Protein AF-A0AAE0BGD0-F1 (afdb_monomer_lite)

Foldseek 3Di:
DDPCVVVLVVVLVVVVVQVVQQADDAAWDAFPQPRDIDRDPVSLVVPQDPDPVSNVVCCVRCVLPDDRGDDDPDVDPPCVVCVLVVLLQCPLVLLQVLLLVLCCQFQVVQCPDPVLLVVVLVVCVVLVHPCNVLSVVVVVVVVVPDDDDHSRGDNVRSVSCLVCVVVRLVRGGDPVCSVLSVQLSVLSNQLVCLLQPDDDFDLVLLQVSLVSQLVSLVSNQVSCCSRPVPDDPSSSSCSNPSSSVCCNVPTRNSNVSHCPVVVVSVVVVVVVVVVVVVVVVVVVVPPDPPPPPPPPPPVPPPPDPDDDDDDDD

pLDDT: mean 72.96, std 18.43, range [31.42, 98.12]

Sequence (313 aa):
MFDAEQDWDALARTFEKLQIWSHTAPLPFYCDVCDIRFTTRQQLDKAAPNSKPAMSTWVRNHYGIEYQHPVVFVPTRILSKQVEDHYVSCCLHWLLRQVDAGFMHTVHAHADTDEKAQALTAQLKAHGTSLSKAIKKWQAYKAAKDRAGSATFIGDHAVVVLAEYDSYLDLHTPMDREDIYEALWLAMVHTYECIHEVMEDTPDNREKKAKAIAEAAQALAWAWEDAAPSSRPPYIHIAMVHIPRAVLKHGTNVDQYSGQGIEHLGKLRQIWQQCAANRKARQMRNKKPEAPRRRNMVTRHKFYFTKTSTTCA

Secondary structure (DSSP, 8-state):
---HHHHHHHHHHHHHHHHHHTTT----EE-TTT--EESSHHHHHHHS-SSHHHHHHHHHHHTT----------S-TTTHHHHHHHTGGGHHHHHHHHHHHHHHHHTGGG--SHHHHHHHHHHHHHTT-TTHHHHHHHHHHHHH-------PPPHHHHHHHHHTHHHHHHHHS-TTSHHHHHHHHHHHHHHHHHHH------HHHHHHHHHHHHHHHHHHHHHHHHH-TT---THHHIIIIIHHHHHHHH-S-GGGGSTHHHHHHHHHHHHHHHHHHHHHHHHHHHS-PPP----------------------

Structure (mmCIF, N/CA/C/O backbone):
data_AF-A0AAE0BGD0-F1
#
_entry.id   AF-A0AAE0BGD0-F1
#
loop_
_atom_site.group_PDB
_atom_site.id
_atom_site.type_symbol
_atom_site.label_atom_id
_atom_site.label_alt_id
_atom_site.label_comp_id
_atom_site.label_asym_id
_atom_site.label_entity_id
_atom_site.label_seq_id
_atom_site.pdbx_PDB_ins_code
_atom_site.Cartn_x
_atom_site.Cartn_y
_atom_site.Cartn_z
_atom_site.occupancy
_atom_site.B_iso_or_equiv
_atom_site.auth_seq_id
_atom_site.auth_comp_id
_atom_site.auth_asym_id
_atom_site.auth_atom_id
_atom_site.pdbx_PDB_model_num
ATOM 1 N N . MET A 1 1 ? 31.389 21.789 -14.238 1.00 41.19 1 MET A N 1
ATOM 2 C CA . MET A 1 1 ? 31.316 21.520 -12.789 1.00 41.19 1 MET A CA 1
ATOM 3 C C . MET A 1 1 ? 29.900 21.893 -12.397 1.00 41.19 1 MET A C 1
ATOM 5 O O . MET A 1 1 ? 29.568 23.060 -12.534 1.00 41.19 1 MET A O 1
ATOM 9 N N . PHE A 1 2 ? 29.041 20.904 -12.138 1.00 33.44 2 PHE A N 1
ATOM 10 C CA . PHE A 1 2 ? 27.632 21.142 -11.803 1.00 33.44 2 PHE A CA 1
ATOM 11 C C . PHE A 1 2 ? 27.572 21.943 -10.500 1.00 33.44 2 PHE A C 1
ATOM 13 O O . PHE A 1 2 ? 28.245 21.571 -9.533 1.00 33.44 2 PHE A O 1
ATOM 20 N N . ASP A 1 3 ? 26.827 23.047 -10.490 1.00 49.56 3 ASP A N 1
ATOM 21 C CA . ASP A 1 3 ? 26.558 23.778 -9.256 1.00 49.56 3 ASP A CA 1
ATOM 22 C C . ASP A 1 3 ? 25.452 23.009 -8.542 1.00 49.56 3 ASP A C 1
ATOM 24 O O . ASP A 1 3 ? 24.259 23.229 -8.765 1.00 49.56 3 ASP A O 1
ATOM 28 N N . ALA A 1 4 ? 25.877 22.010 -7.762 1.00 48.50 4 ALA A N 1
ATOM 29 C CA . ALA A 1 4 ? 24.994 21.014 -7.176 1.00 48.50 4 ALA A CA 1
ATOM 30 C C . ALA A 1 4 ? 23.786 21.678 -6.500 1.00 48.50 4 ALA A C 1
ATOM 32 O O . ALA A 1 4 ? 22.659 21.230 -6.669 1.00 48.50 4 ALA A O 1
ATOM 33 N N . GLU A 1 5 ? 23.992 22.795 -5.806 1.00 46.28 5 GLU A N 1
ATOM 34 C CA . GLU A 1 5 ? 22.944 23.502 -5.073 1.00 46.28 5 GLU A CA 1
ATOM 35 C C . GLU A 1 5 ? 21.849 24.081 -5.992 1.00 46.28 5 GLU A C 1
ATOM 37 O O . GLU A 1 5 ? 20.665 24.007 -5.659 1.00 46.28 5 GLU A O 1
ATOM 42 N N . GLN A 1 6 ? 22.213 24.598 -7.171 1.00 53.06 6 GLN A N 1
ATOM 43 C CA . GLN A 1 6 ? 21.280 25.194 -8.136 1.00 53.06 6 GLN A CA 1
ATOM 44 C C . GLN A 1 6 ? 20.553 24.135 -8.978 1.00 53.06 6 GLN A C 1
ATOM 46 O O . GLN A 1 6 ? 19.344 24.251 -9.216 1.00 53.06 6 GLN A O 1
ATOM 51 N N . ASP A 1 7 ? 21.265 23.074 -9.363 1.00 57.34 7 ASP A N 1
ATOM 52 C CA . ASP A 1 7 ? 20.721 21.969 -10.156 1.00 57.34 7 ASP A CA 1
ATOM 53 C C . ASP A 1 7 ? 19.741 21.106 -9.340 1.00 57.34 7 ASP A C 1
ATOM 55 O O . ASP A 1 7 ? 18.674 20.729 -9.838 1.00 57.34 7 ASP A O 1
ATOM 59 N N . TRP A 1 8 ? 20.023 20.879 -8.050 1.00 48.31 8 TRP A N 1
ATOM 60 C CA . TRP A 1 8 ? 19.117 20.164 -7.138 1.00 48.31 8 TRP A CA 1
ATOM 61 C C . TRP A 1 8 ? 17.776 20.878 -6.960 1.00 48.31 8 TRP A C 1
ATOM 63 O O . TRP A 1 8 ? 16.711 20.257 -6.942 1.00 48.31 8 TRP A O 1
ATOM 73 N N . ASP A 1 9 ? 17.817 22.199 -6.843 1.00 51.31 9 ASP A N 1
ATOM 74 C CA . ASP A 1 9 ? 16.650 23.018 -6.545 1.00 51.31 9 ASP A CA 1
ATOM 75 C C . ASP A 1 9 ? 15.753 23.193 -7.792 1.00 51.31 9 ASP A C 1
ATOM 77 O O . ASP A 1 9 ? 14.533 23.356 -7.683 1.00 51.31 9 ASP A O 1
ATOM 81 N N . ALA A 1 10 ? 16.331 23.108 -8.997 1.00 54.97 10 ALA A N 1
ATOM 82 C CA . ALA A 1 10 ? 15.602 23.020 -10.265 1.00 54.97 10 ALA A CA 1
ATOM 83 C C . ALA A 1 10 ? 14.937 21.644 -10.462 1.00 54.97 10 ALA A C 1
ATOM 85 O O . ALA A 1 10 ? 13.760 21.572 -10.840 1.00 54.97 10 ALA A O 1
ATOM 86 N N . LEU A 1 11 ? 15.648 20.559 -10.140 1.00 47.34 11 LEU A N 1
ATOM 87 C CA . LEU A 1 11 ? 15.125 19.194 -10.218 1.00 47.34 11 LEU A CA 1
ATOM 88 C C . LEU A 1 11 ? 13.942 19.001 -9.252 1.00 47.34 11 LEU A C 1
ATOM 90 O O . LEU A 1 11 ? 12.854 18.603 -9.669 1.00 47.34 11 LEU A O 1
ATOM 94 N N . ALA A 1 12 ? 14.105 19.392 -7.984 1.00 47.88 12 ALA A N 1
ATOM 95 C CA . ALA A 1 12 ? 13.065 19.287 -6.958 1.00 47.8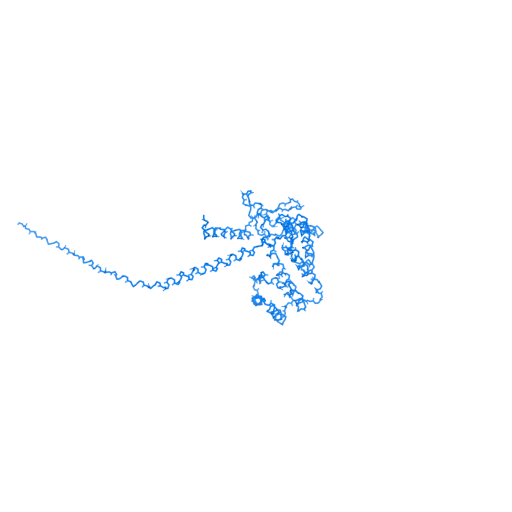8 12 ALA A CA 1
ATOM 96 C C . ALA A 1 12 ? 11.793 20.083 -7.310 1.00 47.88 12 ALA A C 1
ATOM 98 O O . ALA A 1 12 ? 10.685 19.581 -7.134 1.00 47.88 12 ALA A O 1
ATOM 99 N N . ARG A 1 13 ? 11.932 21.296 -7.870 1.00 55.81 13 ARG A N 1
ATOM 100 C CA . ARG A 1 13 ? 10.792 22.110 -8.341 1.00 55.81 13 ARG A CA 1
ATOM 101 C C . ARG A 1 13 ? 10.057 21.484 -9.527 1.00 55.81 13 ARG A C 1
ATOM 103 O O . ARG A 1 13 ? 8.854 21.691 -9.673 1.00 55.81 13 ARG A O 1
ATOM 110 N N . THR A 1 14 ? 10.767 20.753 -10.381 1.00 54.53 14 THR A N 1
ATOM 111 C CA . THR A 1 14 ? 10.167 20.034 -11.513 1.00 54.53 14 THR A CA 1
ATOM 112 C C . THR A 1 14 ? 9.323 18.865 -11.008 1.00 54.53 14 THR A C 1
ATOM 114 O O . THR A 1 14 ? 8.173 18.721 -11.417 1.00 54.53 14 THR A O 1
ATOM 117 N N . PHE A 1 15 ? 9.838 18.103 -10.042 1.00 49.97 15 PHE A N 1
ATOM 118 C CA . PHE A 1 15 ? 9.110 16.997 -9.416 1.00 49.97 15 PHE A CA 1
ATOM 119 C C . PHE A 1 15 ? 7.903 17.452 -8.589 1.00 49.97 15 PHE A C 1
ATOM 121 O O . PHE A 1 15 ? 6.829 16.874 -8.716 1.00 49.97 15 PHE A O 1
ATOM 128 N N . GLU A 1 16 ? 8.034 18.527 -7.811 1.00 47.81 16 GLU A N 1
ATOM 129 C CA . GLU A 1 16 ? 6.932 19.101 -7.025 1.00 47.81 16 GLU A CA 1
ATOM 130 C C . GLU A 1 16 ? 5.773 19.564 -7.925 1.00 47.81 16 GLU A C 1
ATOM 132 O O . GLU A 1 16 ? 4.607 19.313 -7.630 1.00 47.81 16 GLU A O 1
ATOM 137 N N . LYS A 1 17 ? 6.082 20.166 -9.082 1.00 49.25 17 LYS A N 1
ATOM 138 C CA . LYS A 1 17 ? 5.069 20.521 -10.088 1.00 49.25 17 LYS A CA 1
ATOM 139 C C . LYS A 1 17 ? 4.410 19.294 -10.710 1.00 49.25 17 LYS A C 1
ATOM 141 O O . LYS A 1 17 ? 3.195 19.306 -10.876 1.00 49.25 17 LYS A O 1
ATOM 146 N N . LEU A 1 18 ? 5.178 18.249 -11.028 1.00 44.78 18 LEU A N 1
ATOM 147 C CA . LEU A 1 18 ? 4.635 16.995 -11.562 1.00 44.78 18 LEU A CA 1
ATOM 148 C C . LEU A 1 18 ? 3.689 16.320 -10.562 1.00 44.78 18 LEU A C 1
ATOM 150 O O . LEU A 1 18 ? 2.606 15.902 -10.956 1.00 44.78 18 LEU A O 1
ATOM 154 N N . GLN A 1 19 ? 4.051 16.302 -9.277 1.00 46.03 19 GLN A N 1
ATOM 155 C CA . GLN A 1 19 ? 3.223 15.756 -8.203 1.00 46.03 19 GLN A CA 1
ATOM 156 C C . GLN A 1 19 ? 1.958 16.593 -7.952 1.00 46.03 19 GLN A C 1
ATOM 158 O O . GLN A 1 19 ? 0.871 16.050 -7.823 1.00 46.03 19 GLN A O 1
ATOM 163 N N . ILE A 1 20 ? 2.046 17.927 -7.910 1.00 45.59 20 ILE A N 1
ATOM 164 C CA . ILE A 1 20 ? 0.856 18.784 -7.736 1.00 45.59 20 ILE A CA 1
ATOM 165 C C . ILE A 1 20 ? -0.094 18.652 -8.938 1.00 45.59 20 ILE A C 1
ATOM 167 O O . ILE A 1 20 ? -1.317 18.634 -8.772 1.00 45.59 20 ILE A O 1
ATOM 171 N N . TRP A 1 21 ? 0.442 18.554 -10.155 1.00 42.66 21 TRP A N 1
ATOM 172 C CA . TRP A 1 21 ? -0.357 18.459 -11.377 1.00 42.66 21 TRP A CA 1
ATOM 173 C C . TRP A 1 21 ? -0.983 17.091 -11.593 1.00 42.66 21 TRP A C 1
ATOM 175 O O . TRP A 1 21 ? -2.145 17.054 -11.999 1.00 42.66 21 TRP A O 1
ATOM 185 N N . SER A 1 22 ? -0.290 16.006 -11.233 1.00 40.03 22 SER A N 1
ATOM 186 C CA . SER A 1 22 ? -0.864 14.659 -11.204 1.00 40.03 22 SER A CA 1
ATOM 187 C C . SER A 1 22 ? -2.028 14.530 -10.226 1.00 40.03 22 SER A C 1
ATOM 189 O O . SER A 1 22 ? -2.686 13.504 -10.245 1.00 40.03 22 SER A O 1
ATOM 191 N N . HIS A 1 23 ? -2.310 15.560 -9.413 1.00 37.84 23 HIS A N 1
ATOM 192 C CA . HIS A 1 23 ? -3.420 15.633 -8.466 1.00 37.84 23 HIS A CA 1
ATOM 193 C C . HIS A 1 23 ? -4.520 16.683 -8.799 1.00 37.84 23 HIS A C 1
ATOM 195 O O . HIS A 1 23 ? -5.498 16.743 -8.056 1.00 37.84 23 HIS A O 1
ATOM 201 N N . THR A 1 24 ? -4.455 17.530 -9.852 1.00 38.38 24 THR A N 1
ATOM 202 C CA . THR A 1 24 ? -5.326 18.755 -9.878 1.00 38.38 24 THR A CA 1
ATOM 203 C C . THR A 1 24 ? -6.027 19.244 -11.169 1.00 38.38 24 THR A C 1
ATOM 205 O O . THR A 1 24 ? -6.943 20.052 -11.051 1.00 38.38 24 THR A O 1
ATOM 208 N N . ALA A 1 25 ? -5.703 18.813 -12.386 1.00 39.00 25 ALA A N 1
ATOM 209 C CA . ALA A 1 25 ? -6.336 19.292 -13.656 1.00 39.00 25 ALA A CA 1
ATOM 210 C C . ALA A 1 25 ? -7.409 18.332 -14.304 1.00 39.00 25 ALA A C 1
ATOM 212 O O . ALA A 1 25 ? -7.577 17.195 -13.876 1.00 39.00 25 ALA A O 1
ATOM 213 N N . PRO A 1 26 ? -8.169 18.757 -15.336 1.00 38.50 26 PRO A N 1
ATOM 214 C CA . PRO A 1 26 ? -9.133 17.908 -16.070 1.00 38.50 26 PRO A CA 1
ATOM 215 C C . PRO A 1 26 ? -8.732 17.621 -17.541 1.00 38.50 26 PRO A C 1
ATOM 217 O O . PRO A 1 26 ? -8.275 18.528 -18.234 1.00 38.50 26 PRO A O 1
ATOM 220 N N . LEU A 1 27 ? -8.945 16.392 -18.051 1.00 50.84 27 LEU A N 1
ATOM 221 C CA . LEU A 1 27 ? -8.643 15.965 -19.441 1.00 50.84 27 LEU A CA 1
ATOM 222 C C . LEU A 1 27 ? -9.631 14.916 -19.997 1.00 50.84 27 LEU A C 1
ATOM 224 O O . LEU A 1 27 ? -10.357 14.321 -19.206 1.00 50.84 27 LEU A O 1
ATOM 228 N N . PRO A 1 28 ? -9.670 14.667 -21.329 1.00 50.84 28 PRO A N 1
ATOM 229 C CA . PRO A 1 28 ? -10.485 13.607 -21.928 1.00 50.84 28 PRO A CA 1
ATOM 230 C C . PRO A 1 28 ? -9.857 12.209 -21.763 1.00 50.84 28 PRO A C 1
ATOM 232 O O . PRO A 1 28 ? -8.682 12.008 -22.062 1.00 50.84 28 PRO A O 1
ATOM 235 N N . PHE A 1 29 ? -10.663 11.243 -21.327 1.00 56.56 29 PHE A N 1
ATOM 236 C CA . PHE A 1 29 ? -10.295 9.856 -21.028 1.00 56.56 29 PHE A CA 1
ATOM 237 C C . PHE A 1 29 ? -10.669 8.931 -22.188 1.00 56.56 29 PHE A C 1
ATOM 239 O O . PHE A 1 29 ? -11.677 9.150 -22.858 1.00 56.56 29 PHE A O 1
ATOM 246 N N . TYR A 1 30 ? -9.871 7.894 -22.418 1.00 48.88 30 TYR A N 1
ATOM 247 C CA . TYR A 1 30 ? -10.039 6.930 -23.503 1.00 48.88 30 TYR A CA 1
ATOM 248 C C . TYR A 1 30 ? -10.067 5.510 -22.929 1.00 48.88 30 TYR A C 1
ATOM 250 O O . TYR A 1 30 ? -9.240 5.185 -22.081 1.00 48.88 30 TYR A O 1
ATOM 258 N N . CYS A 1 31 ? -11.034 4.692 -23.346 1.00 53.22 31 CYS A N 1
ATOM 259 C CA . CYS A 1 31 ? -11.122 3.293 -22.939 1.00 53.22 31 CYS A CA 1
ATOM 260 C C . CYS A 1 31 ? -10.482 2.386 -23.997 1.00 53.22 31 CYS A C 1
ATOM 262 O O . CYS A 1 31 ? -11.035 2.222 -25.083 1.00 53.22 31 CYS A O 1
ATOM 264 N N . ASP A 1 32 ? -9.375 1.732 -23.643 1.00 45.12 32 ASP A N 1
ATOM 265 C CA . ASP A 1 32 ? -8.650 0.795 -24.519 1.00 45.12 32 ASP A CA 1
ATOM 266 C C . ASP A 1 32 ? -9.480 -0.443 -24.926 1.00 45.12 32 ASP A C 1
ATOM 268 O O . ASP A 1 32 ? -9.115 -1.156 -25.856 1.00 45.12 32 ASP A O 1
ATOM 272 N N . VAL A 1 33 ? -10.584 -0.728 -24.222 1.00 45.97 33 VAL A N 1
ATOM 273 C CA . VAL A 1 33 ? -11.424 -1.919 -24.449 1.00 45.97 33 VAL A CA 1
ATOM 274 C C . VAL A 1 33 ? -12.544 -1.652 -25.457 1.00 45.97 33 VAL A C 1
ATOM 276 O O . VAL A 1 33 ? -12.943 -2.560 -26.182 1.00 45.97 33 VAL A O 1
ATOM 279 N N . CYS A 1 34 ? -13.073 -0.427 -25.511 1.00 56.78 34 CYS A N 1
ATOM 280 C CA . CYS A 1 34 ? -14.226 -0.091 -26.353 1.00 56.78 34 CYS A CA 1
ATOM 281 C C . CYS A 1 34 ? -13.995 1.084 -27.313 1.00 56.78 34 CYS A C 1
ATOM 283 O O . CYS A 1 34 ? -14.914 1.429 -28.051 1.00 56.78 34 CYS A O 1
ATOM 285 N N . ASP A 1 35 ? -12.806 1.699 -27.306 1.00 58.00 35 ASP A N 1
ATOM 286 C CA . ASP A 1 35 ? -12.427 2.836 -28.163 1.00 58.00 35 ASP A CA 1
ATOM 287 C C . ASP A 1 35 ? -13.274 4.113 -27.915 1.00 58.00 35 ASP A C 1
ATOM 289 O O . ASP A 1 35 ? -13.221 5.088 -28.667 1.00 58.00 35 ASP A O 1
ATOM 293 N N . ILE A 1 36 ? -14.059 4.151 -26.826 1.00 60.56 36 ILE A N 1
ATOM 294 C CA . ILE A 1 36 ? -14.921 5.289 -26.466 1.00 60.56 36 ILE A CA 1
ATOM 295 C C . ILE A 1 36 ? -14.126 6.324 -25.665 1.00 60.56 36 ILE A C 1
ATOM 297 O O . ILE A 1 36 ? -13.375 6.002 -24.740 1.00 60.56 36 ILE A O 1
ATOM 301 N N . ARG A 1 37 ? -14.333 7.601 -26.009 1.00 66.19 37 ARG A N 1
ATOM 302 C CA . ARG A 1 37 ? -13.772 8.756 -25.300 1.00 66.19 37 ARG A CA 1
ATOM 303 C C . ARG A 1 37 ? -14.811 9.393 -24.386 1.00 66.19 37 ARG A C 1
ATOM 305 O O . ARG A 1 37 ? -15.912 9.709 -24.828 1.00 66.19 37 ARG A O 1
ATOM 312 N N . PHE A 1 38 ? -14.423 9.666 -23.147 1.00 66.38 38 PHE A N 1
ATOM 313 C CA . PHE A 1 38 ? -15.229 10.383 -22.163 1.00 66.38 38 PHE A CA 1
ATOM 314 C C . PHE A 1 38 ? -14.524 11.686 -21.802 1.00 66.38 38 PHE A C 1
ATOM 316 O O . PHE A 1 38 ? -13.400 11.676 -21.314 1.00 66.38 38 PHE A O 1
ATOM 323 N N . THR A 1 39 ? -15.158 12.831 -22.029 1.00 61.72 39 THR A N 1
ATOM 324 C CA . THR A 1 39 ? -14.582 14.133 -21.662 1.00 61.72 39 THR A CA 1
ATOM 325 C C . THR A 1 39 ? -14.951 14.561 -20.241 1.00 61.72 39 THR A C 1
ATOM 327 O O . THR A 1 39 ? -14.299 15.442 -19.685 1.00 61.72 39 THR A O 1
ATOM 330 N N . THR A 1 40 ? -15.962 13.933 -19.623 1.00 62.31 40 THR A N 1
ATOM 331 C CA . THR A 1 40 ? -16.420 14.216 -18.249 1.00 62.31 40 THR A CA 1
ATOM 332 C C . THR A 1 40 ? -16.970 12.969 -17.545 1.00 62.31 40 THR A C 1
ATOM 334 O O . THR A 1 40 ? -17.416 12.023 -18.197 1.00 62.31 40 THR A O 1
ATOM 337 N N . ARG A 1 41 ? -16.995 12.976 -16.198 1.00 58.53 41 ARG A N 1
ATOM 338 C CA . ARG A 1 41 ? -17.473 11.827 -15.399 1.00 58.53 41 ARG A CA 1
ATOM 339 C C . ARG A 1 41 ? -18.937 11.528 -15.694 1.00 58.53 41 ARG A C 1
ATOM 341 O O . ARG A 1 41 ? -19.322 10.380 -15.849 1.00 58.53 41 ARG A O 1
ATOM 348 N N . GLN A 1 42 ? -19.720 12.584 -15.888 1.00 66.56 42 GLN A N 1
ATOM 349 C CA . GLN A 1 42 ? -21.123 12.492 -16.273 1.00 66.56 42 GLN A CA 1
ATOM 350 C C . GLN A 1 42 ? -21.335 11.787 -17.618 1.00 66.56 42 GLN A C 1
ATOM 352 O O . GLN A 1 42 ? -22.382 11.180 -17.806 1.00 66.56 42 GLN A O 1
ATOM 357 N N . GLN A 1 43 ? -20.392 11.864 -18.563 1.00 68.19 43 GLN A N 1
ATOM 358 C CA . GLN A 1 43 ? -20.497 11.112 -19.819 1.00 68.19 43 GLN A CA 1
ATOM 359 C C . GLN A 1 43 ? -20.233 9.620 -19.614 1.00 68.19 43 GLN A C 1
ATOM 361 O O . GLN A 1 43 ? -20.924 8.810 -20.222 1.00 68.19 43 GLN A O 1
ATOM 366 N N . LEU A 1 44 ? -19.284 9.266 -18.741 1.00 66.25 44 LEU A N 1
ATOM 367 C CA . LEU A 1 44 ? -19.038 7.877 -18.353 1.00 66.25 44 LEU A CA 1
ATOM 368 C C . LEU A 1 44 ? -20.259 7.292 -17.630 1.00 66.25 44 LEU A C 1
ATOM 370 O O . LEU A 1 44 ? -20.758 6.245 -18.027 1.00 66.25 44 LEU A O 1
ATOM 374 N N . ASP A 1 45 ? -20.795 8.006 -16.637 1.00 66.25 45 ASP A N 1
ATOM 375 C CA . ASP A 1 45 ? -21.954 7.546 -15.865 1.00 66.25 45 ASP A CA 1
ATOM 376 C C . ASP A 1 45 ? -23.215 7.422 -16.746 1.00 66.25 45 ASP A C 1
ATOM 378 O O . ASP A 1 45 ? -23.992 6.486 -16.588 1.00 66.25 45 ASP A O 1
ATOM 382 N N . LYS A 1 46 ? -23.405 8.320 -17.728 1.00 75.38 46 LYS A N 1
ATOM 383 C CA . LYS A 1 46 ? -24.501 8.224 -18.715 1.00 75.38 46 LYS A CA 1
ATOM 384 C C . LYS A 1 46 ? -24.343 7.065 -19.699 1.00 75.38 46 LYS A C 1
ATOM 386 O O . LYS A 1 46 ? -25.339 6.636 -20.274 1.00 75.38 46 LYS A O 1
ATOM 391 N N . ALA A 1 47 ? -23.118 6.603 -19.934 1.00 71.25 47 ALA A N 1
ATOM 392 C CA . ALA A 1 47 ? -22.842 5.467 -20.806 1.00 71.25 47 ALA A CA 1
ATOM 393 C C . ALA A 1 47 ? -23.007 4.117 -20.091 1.00 71.25 47 ALA A C 1
ATOM 395 O O . ALA A 1 47 ? -22.961 3.076 -20.750 1.00 71.25 47 ALA A O 1
ATOM 396 N N . ALA A 1 48 ? -23.201 4.119 -18.766 1.00 72.75 48 ALA A N 1
ATOM 397 C CA . ALA A 1 48 ? -23.437 2.907 -18.002 1.00 72.75 48 ALA A CA 1
ATOM 398 C C . ALA A 1 48 ? -24.774 2.262 -18.422 1.00 72.75 48 ALA A C 1
ATOM 400 O O . ALA A 1 48 ? -25.801 2.941 -18.486 1.00 72.75 48 ALA A O 1
ATOM 401 N N . PRO A 1 49 ? -24.800 0.956 -18.729 1.00 76.00 49 PRO A N 1
ATOM 402 C CA . PRO A 1 49 ? -26.010 0.292 -19.181 1.00 76.00 49 PRO A CA 1
ATOM 403 C C . PRO A 1 49 ? -27.004 0.086 -18.035 1.00 76.00 49 PRO A C 1
ATOM 405 O O . PRO A 1 49 ? -26.639 -0.224 -16.906 1.00 76.00 49 PRO A O 1
ATOM 408 N N . ASN A 1 50 ? -28.294 0.164 -18.356 1.00 74.81 50 ASN A N 1
ATOM 409 C CA . ASN A 1 50 ? -29.376 0.152 -17.365 1.00 74.81 50 ASN A CA 1
ATOM 410 C C . ASN A 1 50 ? -29.764 -1.252 -16.853 1.00 74.81 50 ASN A C 1
ATOM 412 O O . ASN A 1 50 ? -30.714 -1.379 -16.082 1.00 74.81 50 ASN A O 1
ATOM 416 N N . SER A 1 51 ? -29.087 -2.321 -17.287 1.00 74.88 51 SER A N 1
ATOM 417 C CA . SER A 1 51 ? -29.409 -3.702 -16.894 1.00 74.88 51 SER A CA 1
ATOM 418 C C . SER A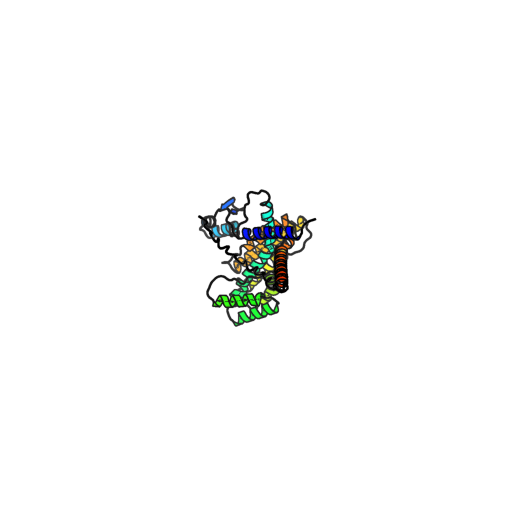 1 51 ? -28.282 -4.330 -16.076 1.00 74.88 51 SER A C 1
ATOM 420 O O . SER A 1 51 ? -27.111 -4.135 -16.379 1.00 74.88 51 SER A O 1
ATOM 422 N N . LYS A 1 52 ? -28.615 -5.127 -15.048 1.00 65.50 52 LYS A N 1
ATOM 423 C CA . LYS A 1 52 ? -27.620 -5.790 -14.176 1.00 65.50 52 LYS A CA 1
ATOM 424 C C . LYS A 1 52 ? -26.571 -6.636 -14.934 1.00 65.50 52 LYS A C 1
ATOM 426 O O . LYS A 1 52 ? -25.391 -6.502 -14.612 1.00 65.50 52 LYS A O 1
ATOM 431 N N . PRO A 1 53 ? -26.928 -7.465 -15.940 1.00 67.88 53 PRO A N 1
ATOM 432 C CA . PRO A 1 53 ? -25.940 -8.278 -16.663 1.00 67.88 53 PRO A CA 1
ATOM 433 C C . PRO A 1 53 ? -24.994 -7.431 -17.525 1.00 67.88 53 PRO A C 1
ATOM 435 O O . PRO A 1 53 ? -23.782 -7.659 -17.550 1.00 67.88 53 PRO A O 1
ATOM 438 N N . ALA A 1 54 ? -25.538 -6.407 -18.192 1.00 63.31 54 ALA A N 1
ATOM 439 C CA . ALA A 1 54 ? -24.739 -5.467 -18.966 1.00 63.31 54 ALA A CA 1
ATOM 440 C C . ALA A 1 54 ? -23.896 -4.580 -18.047 1.00 63.31 54 ALA A C 1
ATOM 442 O O . ALA A 1 54 ? -22.769 -4.269 -18.401 1.00 63.31 54 ALA A O 1
ATOM 443 N N . MET A 1 55 ? -24.392 -4.241 -16.854 1.00 69.12 55 MET A N 1
ATOM 444 C CA . MET A 1 55 ? -23.647 -3.498 -15.843 1.00 69.12 55 MET A CA 1
ATOM 445 C C . MET A 1 55 ? -22.445 -4.300 -15.359 1.00 69.12 55 MET A C 1
ATOM 447 O O . MET A 1 55 ? -21.364 -3.747 -15.316 1.00 69.12 55 MET A O 1
ATOM 451 N N . SER A 1 56 ? -22.576 -5.599 -15.072 1.00 61.12 56 SER A N 1
ATOM 452 C CA . SER A 1 56 ? -21.427 -6.443 -14.694 1.00 61.12 56 SER A CA 1
ATOM 453 C C . SER A 1 56 ? -20.344 -6.477 -15.782 1.00 61.12 56 SER A C 1
ATOM 455 O O . SER A 1 56 ? -19.159 -6.321 -15.492 1.00 61.12 56 SER A O 1
ATOM 457 N N . THR A 1 57 ? -20.749 -6.608 -17.048 1.00 64.81 57 THR A N 1
ATOM 458 C CA . THR A 1 57 ? -19.830 -6.613 -18.200 1.00 64.81 57 THR A CA 1
ATOM 459 C C . THR A 1 57 ? -19.212 -5.234 -18.441 1.00 64.81 57 THR A C 1
ATOM 461 O O . THR A 1 57 ? -18.009 -5.106 -18.652 1.00 64.81 57 THR A O 1
ATOM 464 N N . TRP A 1 58 ? -20.022 -4.178 -18.369 1.00 61.25 58 TRP A N 1
ATOM 465 C CA . TRP A 1 58 ? -19.578 -2.796 -18.505 1.00 61.25 58 TRP A CA 1
ATOM 466 C C . TRP A 1 58 ? -18.638 -2.412 -17.372 1.00 61.25 58 TRP A C 1
ATOM 468 O O . TRP A 1 58 ? -17.600 -1.826 -17.636 1.00 61.25 58 TRP A O 1
ATOM 478 N N . VAL A 1 59 ? -18.928 -2.841 -16.146 1.00 59.12 59 VAL A N 1
ATOM 479 C CA . VAL A 1 59 ? -18.055 -2.710 -14.982 1.00 59.12 59 VAL A CA 1
ATOM 480 C C . VAL A 1 59 ? -16.731 -3.432 -15.223 1.00 59.12 59 VAL A C 1
ATOM 482 O O . VAL A 1 59 ? -15.681 -2.839 -15.048 1.00 59.12 59 VAL A O 1
ATOM 485 N N . ARG A 1 60 ? -16.744 -4.674 -15.706 1.00 57.19 60 ARG A N 1
ATOM 486 C CA . ARG A 1 60 ? -15.509 -5.421 -15.998 1.00 57.19 60 ARG A CA 1
ATOM 487 C C . ARG A 1 60 ? -14.625 -4.741 -17.052 1.00 57.19 60 ARG A C 1
ATOM 489 O O . ARG A 1 60 ? -13.407 -4.839 -16.979 1.00 57.19 60 ARG A O 1
ATOM 496 N N . ASN A 1 61 ? -15.246 -4.051 -18.009 1.00 54.81 61 ASN A N 1
ATOM 497 C CA . ASN A 1 61 ? -14.564 -3.430 -19.146 1.00 54.81 61 ASN A CA 1
ATOM 498 C C . ASN A 1 61 ? -14.245 -1.931 -18.942 1.00 54.81 61 ASN A C 1
ATOM 500 O O . ASN A 1 61 ? -13.359 -1.409 -19.612 1.00 54.81 61 ASN A O 1
ATOM 504 N N . HIS A 1 62 ? -14.964 -1.234 -18.051 1.00 53.81 62 HIS A N 1
ATOM 505 C CA . HIS A 1 62 ? -14.904 0.228 -17.873 1.00 53.81 62 HIS A CA 1
ATOM 506 C C . HIS A 1 62 ? -14.769 0.673 -16.406 1.00 53.81 62 HIS A C 1
ATOM 508 O O . HIS A 1 62 ? -14.266 1.767 -16.162 1.00 53.81 62 HIS A O 1
ATOM 514 N N . TYR A 1 63 ? -15.172 -0.131 -15.414 1.00 49.34 63 TYR A N 1
ATOM 515 C CA . TYR A 1 63 ? -14.861 0.144 -14.004 1.00 49.34 63 TYR A CA 1
ATOM 516 C C . TYR A 1 63 ? -13.457 -0.384 -13.689 1.00 49.34 63 TYR A C 1
ATOM 518 O O . TYR A 1 63 ? -13.168 -1.572 -13.765 1.00 49.34 63 TYR A O 1
ATOM 526 N N . GLY A 1 64 ? -12.577 0.560 -13.383 1.00 43.03 64 GLY A N 1
ATOM 527 C CA . GLY A 1 64 ? -11.127 0.483 -13.565 1.00 43.03 64 GLY A CA 1
ATOM 528 C C . GLY A 1 64 ? -10.642 1.801 -14.174 1.00 43.03 64 GLY A C 1
ATOM 529 O O . GLY A 1 64 ? -9.623 2.341 -13.760 1.00 43.03 64 GLY A O 1
ATOM 530 N N . ILE A 1 65 ? -11.490 2.418 -15.013 1.00 41.94 65 ILE A N 1
ATOM 531 C CA . ILE A 1 65 ? -11.473 3.856 -15.305 1.00 41.94 65 ILE A CA 1
ATOM 532 C C . ILE A 1 65 ? -12.130 4.585 -14.120 1.00 41.94 65 ILE A C 1
ATOM 534 O O . ILE A 1 65 ? -13.219 5.156 -14.217 1.00 41.94 65 ILE A O 1
ATOM 538 N N . GLU A 1 66 ? -11.518 4.513 -12.940 1.00 38.34 66 GLU A N 1
ATOM 539 C CA . GLU A 1 66 ? -11.849 5.469 -11.889 1.00 38.34 66 GLU A CA 1
ATOM 540 C C . GLU A 1 66 ? -11.079 6.762 -12.133 1.00 38.34 66 GLU A C 1
ATOM 542 O O . GLU A 1 66 ? -9.915 6.747 -12.526 1.00 38.34 66 GLU A O 1
ATOM 547 N N . TYR A 1 67 ? -11.762 7.889 -11.929 1.00 39.25 67 TYR A N 1
ATOM 548 C CA . TYR A 1 67 ? -11.180 9.223 -12.006 1.00 39.25 67 TYR A CA 1
ATOM 549 C C . TYR A 1 67 ? -10.089 9.354 -10.940 1.00 39.25 67 TYR A C 1
ATOM 551 O O . TYR A 1 67 ? -10.338 9.839 -9.839 1.00 39.25 67 TYR A O 1
ATOM 559 N N . GLN A 1 68 ? -8.868 8.949 -11.268 1.00 32.75 68 GLN A N 1
ATOM 560 C CA . GLN A 1 68 ? -7.695 9.522 -10.646 1.00 32.75 68 GLN A CA 1
ATOM 561 C C . GLN A 1 68 ? -7.253 10.696 -11.507 1.00 32.75 68 GLN A C 1
ATOM 563 O O . GLN A 1 68 ? -7.194 10.619 -12.731 1.00 32.75 68 GLN A O 1
ATOM 568 N N . HIS A 1 69 ? -7.086 11.807 -10.801 1.00 35.59 69 HIS A N 1
ATOM 569 C CA . HIS A 1 69 ? -6.370 13.021 -11.134 1.00 35.59 69 HIS A CA 1
ATOM 570 C C . HIS A 1 69 ? -5.514 13.002 -12.419 1.00 35.59 69 HIS A C 1
ATOM 572 O O . HIS A 1 69 ? -4.875 12.011 -12.765 1.00 35.59 69 HIS A O 1
ATOM 578 N N . PRO A 1 70 ? -5.478 14.119 -13.148 1.00 34.41 70 PRO A N 1
ATOM 579 C CA . PRO A 1 70 ? -5.075 14.107 -14.543 1.00 34.41 70 PRO A CA 1
ATOM 580 C C . PRO A 1 70 ? -3.607 13.760 -14.736 1.00 34.41 70 PRO A C 1
ATOM 582 O O . PRO A 1 70 ? -2.699 14.224 -14.049 1.00 34.41 70 PRO A O 1
ATOM 585 N N . VAL A 1 71 ? -3.370 13.108 -15.851 1.00 39.31 71 VAL A N 1
ATOM 586 C CA . VAL A 1 71 ? -2.083 13.158 -16.513 1.00 39.31 71 VAL A CA 1
ATOM 587 C C . VAL A 1 71 ? -2.125 14.325 -17.489 1.00 39.31 71 VAL A C 1
ATOM 589 O O . VAL A 1 71 ? -2.686 14.171 -18.564 1.00 39.31 71 VAL A O 1
ATOM 592 N N . VAL A 1 72 ? -1.554 15.483 -17.145 1.00 35.09 72 VAL A N 1
ATOM 593 C CA . VAL A 1 72 ? -1.475 16.651 -18.045 1.00 35.09 72 VAL A CA 1
ATOM 594 C C . VAL A 1 72 ? -0.976 16.243 -19.443 1.00 35.09 72 VAL A C 1
ATOM 596 O O . VAL A 1 72 ? 0.180 15.866 -19.621 1.00 35.09 72 VAL A O 1
ATOM 599 N N . PHE A 1 73 ? -1.834 16.400 -20.453 1.00 33.97 73 PHE A N 1
ATOM 600 C CA . PHE A 1 73 ? -1.467 16.398 -21.861 1.00 33.97 73 PHE A CA 1
ATOM 601 C C . PHE A 1 73 ? -0.812 17.753 -22.156 1.00 33.97 73 PHE A C 1
ATOM 603 O O . PHE A 1 73 ? -1.472 18.734 -22.494 1.00 33.97 73 PHE A O 1
ATOM 610 N N . VAL A 1 74 ? 0.502 17.837 -21.959 1.00 32.03 74 VAL A N 1
ATOM 611 C CA . VAL A 1 74 ? 1.304 18.926 -22.529 1.00 32.03 74 VAL A CA 1
ATOM 612 C C . VAL A 1 74 ? 1.425 18.649 -24.035 1.00 32.03 74 VAL A C 1
ATOM 614 O O . VAL A 1 74 ? 1.621 17.492 -24.414 1.00 32.03 74 VAL A O 1
ATOM 617 N N . PRO A 1 75 ? 1.351 19.656 -24.925 1.00 31.42 75 PRO A N 1
ATOM 618 C CA . PRO A 1 75 ? 1.558 19.484 -26.364 1.00 31.42 75 PRO A CA 1
ATOM 619 C C . PRO A 1 75 ? 3.047 19.279 -26.704 1.00 31.42 75 PRO A C 1
ATOM 621 O O . PRO A 1 75 ? 3.613 19.953 -27.560 1.00 31.42 75 PRO A O 1
ATOM 624 N N . THR A 1 76 ? 3.711 18.341 -26.031 1.00 35.25 76 THR A N 1
ATOM 625 C CA . THR A 1 76 ? 5.083 17.933 -26.318 1.00 35.25 76 THR A CA 1
ATOM 626 C C . THR A 1 76 ? 5.128 16.415 -26.435 1.00 35.25 76 THR A C 1
ATOM 628 O O . THR A 1 76 ? 5.011 15.682 -25.457 1.00 35.25 76 THR A O 1
ATOM 631 N N . ARG A 1 77 ? 5.388 15.931 -27.657 1.00 36.03 77 ARG A N 1
ATOM 632 C CA . ARG A 1 77 ? 5.698 14.529 -28.024 1.00 36.03 77 ARG A CA 1
ATOM 633 C C . ARG A 1 77 ? 6.791 13.849 -27.168 1.00 36.03 77 ARG A C 1
ATOM 635 O O . ARG A 1 77 ? 7.089 12.683 -27.388 1.00 36.03 77 ARG A O 1
ATOM 642 N N . ILE A 1 78 ? 7.403 14.568 -26.228 1.00 37.59 78 ILE A N 1
ATOM 643 C CA . ILE A 1 78 ? 8.498 14.123 -25.364 1.00 37.59 78 ILE A CA 1
ATOM 644 C C . ILE A 1 78 ? 7.970 13.572 -24.023 1.00 37.59 78 ILE A C 1
ATOM 646 O O . ILE A 1 78 ? 8.608 12.701 -23.443 1.00 37.59 78 ILE A O 1
ATOM 650 N N . LEU A 1 79 ? 6.788 14.000 -23.553 1.00 37.03 79 LEU A N 1
ATOM 651 C CA . LEU A 1 79 ? 6.272 13.621 -22.226 1.00 37.03 79 LEU A CA 1
ATOM 652 C C . LEU A 1 79 ? 5.254 12.472 -22.242 1.00 37.03 79 LEU A C 1
ATOM 654 O O . LEU A 1 79 ? 5.100 11.809 -21.224 1.00 37.03 79 LEU A O 1
ATOM 658 N N . SER A 1 80 ? 4.612 12.154 -23.375 1.00 40.03 80 SER A N 1
ATOM 659 C CA . SER A 1 80 ? 3.668 11.021 -23.448 1.00 40.03 80 SER A CA 1
ATOM 660 C C . SER A 1 80 ? 4.335 9.661 -23.203 1.00 40.03 80 SER A C 1
ATOM 662 O O . SER A 1 80 ? 3.685 8.748 -22.711 1.00 40.03 80 SER A O 1
ATOM 664 N N . LYS A 1 81 ? 5.644 9.536 -23.467 1.00 41.31 81 LYS A N 1
ATOM 665 C CA . LYS A 1 81 ? 6.432 8.354 -23.080 1.00 41.31 81 LYS A CA 1
ATOM 666 C C . LYS A 1 81 ? 6.709 8.268 -21.576 1.00 41.31 81 LYS A C 1
ATOM 668 O O . LYS A 1 81 ? 6.880 7.160 -21.090 1.00 41.31 81 LYS A O 1
ATOM 673 N N . GLN A 1 82 ? 6.729 9.398 -20.862 1.00 42.09 82 GLN A N 1
ATOM 674 C CA . GLN A 1 82 ? 7.006 9.465 -19.419 1.00 42.09 82 GLN A CA 1
ATOM 675 C C . GLN A 1 82 ? 5.761 9.237 -18.547 1.00 42.09 82 GLN A C 1
ATOM 677 O O . GLN A 1 82 ? 5.886 9.067 -17.339 1.00 42.09 82 GLN A O 1
ATOM 682 N N . VAL A 1 83 ? 4.561 9.245 -19.136 1.00 48.00 83 VAL A N 1
ATOM 683 C CA . VAL A 1 83 ? 3.301 9.006 -18.414 1.00 48.00 83 VAL A CA 1
ATOM 684 C C . VAL A 1 83 ? 3.202 7.565 -17.928 1.00 48.00 83 VAL A C 1
ATOM 686 O O . VAL A 1 83 ? 2.871 7.338 -16.770 1.00 48.00 83 VAL A O 1
ATOM 689 N N . GLU A 1 84 ? 3.515 6.597 -18.791 1.00 49.69 84 GLU A N 1
ATOM 690 C CA . GLU A 1 84 ? 3.562 5.180 -18.408 1.00 49.69 84 GLU A CA 1
ATOM 691 C C . GLU A 1 84 ? 4.580 4.950 -17.281 1.00 49.69 84 GLU A C 1
ATOM 693 O O . GLU A 1 84 ? 4.293 4.245 -16.318 1.00 49.69 84 GLU A O 1
ATOM 698 N N . ASP A 1 85 ? 5.719 5.642 -17.351 1.00 49.78 85 ASP A N 1
ATOM 699 C CA . ASP A 1 85 ? 6.803 5.559 -16.371 1.00 49.78 85 ASP A CA 1
ATOM 700 C C . ASP A 1 85 ? 6.397 6.187 -15.017 1.00 49.78 85 ASP A C 1
ATOM 702 O O . ASP A 1 85 ? 6.909 5.813 -13.961 1.00 49.78 85 ASP A O 1
ATOM 706 N N . HIS A 1 86 ? 5.430 7.114 -15.012 1.00 54.22 86 HIS A N 1
ATOM 707 C CA . HIS A 1 86 ? 4.938 7.779 -13.801 1.00 54.22 86 HIS A CA 1
ATOM 708 C C . HIS A 1 86 ? 4.137 6.840 -12.887 1.00 54.22 86 HIS A C 1
ATOM 710 O O . HIS A 1 86 ? 4.127 7.025 -11.669 1.00 54.22 86 HIS A O 1
ATOM 716 N N . TYR A 1 87 ? 3.497 5.808 -13.449 1.00 53.12 87 TYR A N 1
ATOM 717 C CA . TYR A 1 87 ? 2.759 4.814 -12.664 1.00 53.12 87 TYR A CA 1
ATOM 718 C C . TYR A 1 87 ? 3.686 3.947 -11.813 1.00 53.12 87 TYR A C 1
ATOM 720 O O . TYR A 1 87 ? 3.273 3.482 -10.750 1.00 53.12 87 TYR A O 1
ATOM 728 N N . VAL A 1 88 ? 4.955 3.803 -12.209 1.00 55.31 88 VAL A N 1
ATOM 729 C CA . VAL A 1 88 ? 5.931 3.019 -11.449 1.00 55.31 88 VAL A CA 1
ATOM 730 C C . VAL A 1 88 ? 6.228 3.662 -10.090 1.00 55.31 88 VAL A C 1
ATOM 732 O O . VAL A 1 88 ? 6.225 2.978 -9.067 1.00 55.31 88 VAL A O 1
ATOM 735 N N . SER A 1 89 ? 6.304 4.998 -10.044 1.00 53.34 89 SER A N 1
ATOM 736 C CA . SER A 1 89 ? 6.408 5.781 -8.799 1.00 53.34 89 SER A CA 1
ATOM 737 C C . SER A 1 89 ? 5.242 5.516 -7.824 1.00 53.34 89 SER A C 1
ATOM 739 O O . SER A 1 89 ? 5.389 5.648 -6.606 1.00 53.34 89 SER A O 1
ATOM 741 N N . CYS A 1 90 ? 4.089 5.078 -8.343 1.00 61.94 90 CYS A N 1
ATOM 742 C CA . CYS A 1 90 ? 2.860 4.847 -7.590 1.00 61.94 90 CYS A CA 1
ATOM 743 C C . CYS A 1 90 ? 2.695 3.402 -7.073 1.00 61.94 90 CYS A C 1
ATOM 745 O O . CYS A 1 90 ? 1.756 3.152 -6.321 1.00 61.94 90 CYS A O 1
ATOM 747 N N . CYS A 1 91 ? 3.587 2.457 -7.410 1.00 63.94 91 CYS A N 1
ATOM 748 C CA . CYS A 1 91 ? 3.459 1.043 -7.001 1.00 63.94 91 CYS A CA 1
ATOM 749 C C . CYS A 1 91 ? 3.489 0.848 -5.477 1.00 63.94 91 CYS A C 1
ATOM 751 O O . CYS A 1 91 ? 2.831 -0.042 -4.945 1.00 63.94 91 CYS A O 1
ATOM 753 N N . LEU A 1 92 ? 4.202 1.710 -4.750 1.00 64.81 92 LEU A N 1
ATOM 754 C CA . LEU A 1 92 ? 4.194 1.673 -3.290 1.00 64.81 92 LEU A CA 1
ATOM 755 C C . LEU A 1 92 ? 2.971 2.385 -2.696 1.00 64.81 92 LEU A C 1
ATOM 757 O O . LEU A 1 92 ? 2.345 1.880 -1.767 1.00 64.81 92 LEU A O 1
ATOM 761 N N . HIS A 1 93 ? 2.601 3.547 -3.244 1.00 69.31 93 HIS A N 1
ATOM 762 C CA . HIS A 1 93 ? 1.373 4.244 -2.850 1.00 69.31 93 HIS A CA 1
ATOM 763 C C . HIS A 1 93 ? 0.143 3.364 -3.035 1.00 69.31 93 HIS A C 1
ATOM 765 O O . HIS A 1 93 ? -0.775 3.420 -2.224 1.00 69.31 93 HIS A O 1
ATOM 771 N N . TRP A 1 94 ? 0.155 2.536 -4.076 1.00 74.12 94 TRP A N 1
ATOM 772 C CA . TRP A 1 94 ? -0.831 1.501 -4.306 1.00 74.12 94 TRP A CA 1
ATOM 773 C C . TRP A 1 94 ? -0.977 0.606 -3.079 1.00 74.12 94 TRP A C 1
ATOM 775 O O . TRP A 1 94 ? -2.033 0.624 -2.451 1.00 74.12 94 TRP A O 1
ATOM 785 N N . LEU A 1 95 ? 0.086 -0.093 -2.681 1.00 74.06 95 LEU A N 1
ATOM 786 C CA . LEU A 1 95 ? 0.014 -1.026 -1.562 1.00 74.06 95 LEU A CA 1
ATOM 787 C C . LEU A 1 95 ? -0.434 -0.328 -0.279 1.00 74.06 95 LEU A C 1
ATOM 789 O O . LEU A 1 95 ? -1.293 -0.827 0.437 1.00 74.06 95 LEU A O 1
ATOM 793 N N . LEU A 1 96 ? 0.092 0.869 -0.029 1.00 80.25 96 LEU A N 1
ATOM 794 C CA . LEU A 1 96 ? -0.250 1.650 1.151 1.00 80.25 96 LEU A CA 1
ATOM 795 C C . LEU A 1 96 ? -1.738 1.947 1.250 1.00 80.25 96 LEU A C 1
ATOM 797 O O . LEU A 1 96 ? -2.324 1.828 2.321 1.00 80.25 96 LEU A O 1
ATOM 801 N N . ARG A 1 97 ? -2.347 2.328 0.128 1.00 83.44 97 ARG A N 1
ATOM 802 C CA . ARG A 1 97 ? -3.768 2.663 0.071 1.00 83.44 97 ARG A CA 1
ATOM 803 C C . ARG A 1 97 ? -4.651 1.427 0.108 1.00 83.44 97 ARG A C 1
ATOM 805 O O . ARG A 1 97 ? -5.736 1.511 0.674 1.00 83.44 97 ARG A O 1
ATOM 812 N N . GLN A 1 98 ? -4.185 0.306 -0.439 1.00 88.25 98 GLN A N 1
ATOM 813 C CA . GLN A 1 98 ? -4.903 -0.963 -0.348 1.00 88.25 98 GLN A CA 1
ATOM 814 C C . GLN A 1 98 ? -4.895 -1.532 1.054 1.00 88.25 98 GLN A C 1
ATOM 816 O O . GLN A 1 98 ? -5.947 -1.919 1.544 1.00 88.25 98 GLN A O 1
ATOM 821 N N . VAL A 1 99 ? -3.745 -1.520 1.717 1.00 90.94 99 VAL A N 1
ATOM 822 C CA . VAL A 1 99 ? -3.628 -1.990 3.095 1.00 90.94 99 VAL A CA 1
ATOM 823 C C . VAL A 1 99 ? -4.415 -1.094 4.037 1.00 90.94 99 VAL A C 1
ATOM 825 O O . VAL A 1 99 ? -5.132 -1.606 4.883 1.00 90.94 99 VAL A O 1
ATOM 828 N N . ASP A 1 100 ? -4.348 0.228 3.858 1.00 88.56 100 ASP A N 1
ATOM 829 C CA . ASP A 1 100 ? -5.174 1.180 4.610 1.00 88.56 100 ASP A CA 1
ATOM 830 C C . ASP A 1 100 ? -6.667 0.883 4.410 1.00 88.56 100 ASP A C 1
ATOM 832 O O . ASP A 1 100 ? -7.392 0.637 5.369 1.00 88.56 100 ASP A O 1
ATOM 836 N N . ALA A 1 101 ? -7.136 0.803 3.162 1.00 88.44 101 ALA A N 1
ATOM 837 C CA . ALA A 1 101 ? -8.540 0.513 2.880 1.00 88.44 101 ALA A CA 1
ATOM 838 C C . ALA A 1 101 ? -8.971 -0.877 3.388 1.00 88.44 101 ALA A C 1
ATOM 840 O O . ALA A 1 101 ? -10.043 -0.996 3.982 1.00 88.44 101 ALA A O 1
ATOM 841 N N . GLY A 1 102 ? -8.135 -1.903 3.217 1.00 90.69 102 GLY A N 1
ATOM 842 C CA . GLY A 1 102 ? -8.361 -3.255 3.723 1.00 90.69 102 GLY A CA 1
ATOM 843 C C . GLY A 1 102 ? -8.491 -3.254 5.237 1.00 90.69 102 GLY A C 1
ATOM 844 O O . GLY A 1 102 ? -9.524 -3.652 5.764 1.00 90.69 102 GLY A O 1
ATOM 845 N N . PHE A 1 103 ? -7.516 -2.670 5.932 1.00 91.25 103 PHE A N 1
ATOM 846 C CA . PHE A 1 103 ? -7.532 -2.490 7.381 1.00 91.25 103 PHE A CA 1
ATOM 847 C C . PHE A 1 103 ? -8.791 -1.771 7.864 1.00 91.25 103 PHE A C 1
ATOM 849 O O . PHE A 1 103 ? -9.428 -2.208 8.828 1.00 91.25 103 PHE A O 1
ATOM 856 N N . MET A 1 104 ? -9.189 -0.701 7.171 1.00 87.19 104 MET A N 1
ATOM 857 C CA . MET A 1 104 ? -10.394 0.059 7.492 1.00 87.19 104 MET A CA 1
ATOM 858 C C . MET A 1 104 ? -11.673 -0.781 7.353 1.00 87.19 104 MET A C 1
ATOM 860 O O . MET A 1 104 ? -12.601 -0.609 8.149 1.00 87.19 104 MET A O 1
ATOM 864 N N . HIS A 1 105 ? -11.718 -1.695 6.380 1.00 87.38 105 HIS A N 1
ATOM 865 C CA . HIS A 1 105 ? -12.860 -2.570 6.116 1.00 87.38 105 HIS A CA 1
ATOM 866 C C . HIS A 1 105 ? -12.896 -3.839 6.980 1.00 87.38 105 HIS A C 1
ATOM 868 O O . HIS A 1 105 ? -13.992 -4.268 7.335 1.00 87.38 105 HIS A O 1
ATOM 874 N N . THR A 1 106 ? -11.749 -4.428 7.325 1.00 88.62 106 THR A N 1
ATOM 875 C CA . THR A 1 106 ? -11.692 -5.757 7.961 1.00 88.62 106 THR A CA 1
ATOM 876 C C . THR A 1 106 ? -11.379 -5.724 9.450 1.00 88.62 106 THR A C 1
ATOM 878 O O . THR A 1 106 ? -11.922 -6.522 10.194 1.00 88.62 106 THR A O 1
ATOM 881 N N . VAL A 1 107 ? -10.506 -4.828 9.910 1.00 87.50 107 VAL A N 1
ATOM 882 C CA . VAL A 1 107 ? -10.081 -4.784 11.323 1.00 87.50 107 VAL A CA 1
ATOM 883 C C . VAL A 1 107 ? -10.861 -3.692 12.037 1.00 87.50 107 VAL A C 1
ATOM 885 O O . VAL A 1 107 ? -11.518 -3.868 13.058 1.00 87.50 107 VAL A O 1
ATOM 888 N N . HIS A 1 108 ? -10.817 -2.514 11.446 1.00 83.31 108 HIS A N 1
ATOM 889 C CA . HIS A 1 108 ? -11.283 -1.300 12.069 1.00 83.31 108 HIS A CA 1
ATOM 890 C C . HIS A 1 108 ? -12.808 -1.182 12.129 1.00 83.31 108 HIS A C 1
ATOM 892 O O . HIS A 1 108 ? -13.345 -0.721 13.136 1.00 83.31 108 HIS A O 1
ATOM 898 N N . ALA A 1 109 ? -13.513 -1.584 11.064 1.00 84.44 109 ALA A N 1
ATOM 899 C CA . ALA A 1 109 ? -14.978 -1.569 11.020 1.00 84.44 109 ALA A CA 1
ATOM 900 C C . ALA A 1 109 ? -15.612 -2.327 12.200 1.00 84.44 109 ALA A C 1
ATOM 902 O O . ALA A 1 109 ? -16.742 -2.034 12.587 1.00 84.44 109 ALA A O 1
ATOM 903 N N . HIS A 1 110 ? -14.845 -3.239 12.795 1.00 85.44 110 HIS A N 1
ATOM 904 C CA . HIS A 1 110 ? -15.260 -4.152 13.846 1.00 85.44 110 HIS A CA 1
ATOM 905 C C . HIS A 1 110 ? -14.560 -3.900 15.193 1.00 85.44 110 HIS A C 1
ATOM 907 O O . HIS A 1 110 ? -14.878 -4.558 16.185 1.00 85.44 110 HIS A O 1
ATOM 913 N N . ALA A 1 111 ? -13.677 -2.896 15.271 1.00 85.50 111 ALA A N 1
ATOM 914 C CA . ALA A 1 111 ? -13.176 -2.306 16.516 1.00 85.50 111 ALA A CA 1
ATOM 915 C C . ALA A 1 111 ? -14.193 -1.281 17.065 1.00 85.50 111 ALA A C 1
ATOM 917 O O . ALA A 1 111 ? -13.916 -0.092 17.244 1.00 85.50 111 ALA A O 1
ATOM 918 N N . ASP A 1 112 ? -15.428 -1.741 17.245 1.00 82.50 112 ASP A N 1
ATOM 919 C CA . ASP A 1 112 ? -16.607 -0.921 17.500 1.00 82.50 112 ASP A CA 1
ATOM 920 C C . ASP A 1 112 ? -16.806 -0.548 18.975 1.00 82.50 112 ASP A C 1
ATOM 922 O O . ASP A 1 112 ? -17.431 0.485 19.243 1.00 82.50 112 ASP A O 1
ATOM 926 N N . THR A 1 113 ? -16.219 -1.319 19.894 1.00 85.88 113 THR A N 1
ATOM 927 C CA . THR A 1 113 ? -16.199 -1.053 21.341 1.00 85.88 113 THR A CA 1
ATOM 928 C C . THR A 1 113 ? -14.887 -0.415 21.803 1.00 85.88 113 THR A C 1
ATOM 930 O O . THR A 1 113 ? -13.847 -0.528 21.144 1.00 85.88 113 THR A O 1
ATOM 933 N N . ASP A 1 114 ? -14.917 0.238 22.967 1.00 84.38 114 ASP A N 1
ATOM 934 C CA . ASP A 1 114 ? -13.729 0.857 23.560 1.00 84.38 114 ASP A CA 1
ATOM 935 C C . ASP A 1 114 ? -12.663 -0.191 23.913 1.00 84.38 114 ASP A C 1
ATOM 937 O O . ASP A 1 114 ? -11.474 0.052 23.704 1.00 84.38 114 ASP A O 1
ATOM 941 N N . GLU A 1 115 ? -13.070 -1.372 24.383 1.00 88.62 115 GLU A N 1
ATOM 942 C CA . GLU A 1 115 ? -12.170 -2.480 24.716 1.00 88.62 115 GLU A CA 1
ATOM 943 C C . GLU A 1 115 ? -11.433 -2.984 23.474 1.00 88.62 115 GLU A C 1
ATOM 945 O O . GLU A 1 115 ? -10.204 -3.078 23.483 1.00 88.62 115 GLU A O 1
ATOM 950 N N . LYS A 1 116 ? -12.158 -3.241 22.376 1.00 87.38 116 LYS A N 1
ATOM 951 C CA . LYS A 1 116 ? -11.544 -3.665 21.110 1.00 87.38 116 LYS A CA 1
ATOM 952 C C . LYS A 1 116 ? -10.620 -2.590 20.548 1.00 87.38 116 LYS A C 1
ATOM 954 O O . LYS A 1 116 ? -9.526 -2.900 20.085 1.00 87.38 116 LYS A O 1
ATOM 959 N N . ALA A 1 117 ? -11.012 -1.319 20.620 1.00 84.56 117 ALA A N 1
ATOM 960 C CA . ALA A 1 117 ? -10.177 -0.226 20.135 1.00 84.56 117 ALA A CA 1
ATOM 961 C C . ALA A 1 117 ? -8.898 -0.041 20.980 1.00 84.56 117 ALA A C 1
ATOM 963 O O . ALA A 1 117 ? -7.832 0.288 20.443 1.00 84.56 117 ALA A O 1
ATOM 964 N N . GLN A 1 118 ? -8.972 -0.269 22.295 1.00 86.25 118 GLN A N 1
ATOM 965 C CA . GLN A 1 118 ? -7.804 -0.293 23.180 1.00 86.25 118 GLN A CA 1
ATOM 966 C C . GLN A 1 118 ? -6.893 -1.489 22.885 1.00 86.25 118 GLN A C 1
ATOM 968 O O . GLN A 1 118 ? -5.678 -1.297 22.812 1.00 86.25 118 GLN A O 1
ATOM 973 N N . ALA A 1 119 ? -7.461 -2.678 22.659 1.00 89.25 119 ALA A N 1
ATOM 974 C CA . ALA A 1 119 ? -6.715 -3.873 22.266 1.00 89.25 119 ALA A CA 1
ATOM 975 C C . ALA A 1 119 ? -5.962 -3.651 20.945 1.00 89.25 119 ALA A C 1
ATOM 977 O O . ALA A 1 119 ? -4.740 -3.800 20.913 1.00 89.25 119 ALA A O 1
ATOM 978 N N . LEU A 1 120 ? -6.645 -3.137 19.915 1.00 87.56 120 LEU A N 1
ATOM 979 C CA . LEU A 1 120 ? -6.028 -2.791 18.632 1.00 87.56 120 LEU A CA 1
ATOM 980 C C . LEU A 1 120 ? -4.890 -1.774 18.803 1.00 87.56 120 LEU A C 1
ATOM 982 O O . LEU A 1 120 ? -3.816 -1.894 18.215 1.00 87.56 120 LEU A O 1
ATOM 986 N N . THR A 1 121 ? -5.097 -0.762 19.652 1.00 85.56 121 THR A N 1
ATOM 987 C CA . THR A 1 121 ? -4.067 0.245 19.951 1.00 85.56 121 THR A CA 1
ATOM 988 C C . THR A 1 121 ? -2.853 -0.370 20.647 1.00 85.56 121 THR A C 1
ATOM 990 O O . THR A 1 121 ? -1.717 0.019 20.357 1.00 85.56 121 THR A O 1
ATOM 993 N N . ALA A 1 122 ? -3.075 -1.291 21.586 1.00 89.06 122 ALA A N 1
ATOM 994 C CA . ALA A 1 122 ? -2.012 -1.980 22.304 1.00 89.06 122 ALA A CA 1
ATOM 995 C C . ALA A 1 122 ? -1.194 -2.866 21.358 1.00 89.06 122 ALA A C 1
ATOM 997 O O . ALA A 1 122 ? 0.034 -2.804 21.391 1.00 89.06 122 ALA A O 1
ATOM 998 N N . GLN A 1 123 ? -1.864 -3.595 20.468 1.00 89.06 123 GLN A N 1
ATOM 999 C CA . GLN A 1 123 ? -1.240 -4.445 19.460 1.00 89.06 123 GLN A CA 1
ATOM 1000 C C . GLN A 1 123 ? -0.422 -3.639 18.449 1.00 89.06 123 GLN A C 1
ATOM 1002 O O . GLN A 1 123 ? 0.769 -3.888 18.277 1.00 89.06 123 GLN A O 1
ATOM 1007 N N . LEU A 1 124 ? -0.991 -2.574 17.875 1.00 87.06 124 LEU A N 1
ATOM 1008 C CA . LEU A 1 124 ? -0.244 -1.689 16.976 1.00 87.06 124 LEU A CA 1
ATOM 1009 C C . LEU A 1 124 ? 0.992 -1.084 17.651 1.00 87.06 124 LEU A C 1
ATOM 1011 O O . LEU A 1 124 ? 2.041 -0.936 17.018 1.00 87.06 124 LEU A O 1
ATOM 1015 N N . LYS A 1 125 ? 0.899 -0.756 18.945 1.00 87.81 125 LYS A N 1
ATOM 1016 C CA . LYS A 1 125 ? 2.047 -0.289 19.729 1.00 87.81 125 LYS A CA 1
ATOM 1017 C C . LYS A 1 125 ? 3.083 -1.398 19.947 1.00 87.81 125 LYS A C 1
ATOM 1019 O O . LYS A 1 125 ? 4.274 -1.095 19.906 1.00 87.81 125 LYS A O 1
ATOM 1024 N N . ALA A 1 126 ? 2.651 -2.637 20.186 1.00 90.06 126 ALA A N 1
ATOM 1025 C CA . ALA A 1 126 ? 3.535 -3.791 20.344 1.00 90.06 126 ALA A CA 1
ATOM 1026 C C . ALA A 1 126 ? 4.340 -4.060 19.065 1.00 90.06 126 ALA A C 1
ATOM 1028 O O . ALA A 1 126 ? 5.542 -4.292 19.147 1.00 90.06 126 ALA A O 1
ATOM 1029 N N . HIS A 1 127 ? 3.727 -3.877 17.893 1.00 88.06 127 HIS A N 1
ATOM 1030 C CA . HIS A 1 127 ? 4.397 -3.992 16.592 1.00 88.06 127 HIS A CA 1
ATOM 1031 C C . HIS A 1 127 ? 5.240 -2.756 16.219 1.00 88.06 127 HIS A C 1
ATOM 1033 O O . HIS A 1 127 ? 5.650 -2.581 15.075 1.00 88.06 127 HIS A O 1
ATOM 1039 N N . GLY A 1 128 ? 5.485 -1.842 17.166 1.00 84.25 128 GLY A N 1
ATOM 1040 C CA . GLY A 1 128 ? 6.345 -0.674 16.958 1.00 84.25 128 GLY A CA 1
ATOM 1041 C C . GLY A 1 128 ? 5.759 0.392 16.029 1.00 84.25 128 GLY A C 1
ATOM 1042 O O . GLY A 1 128 ? 6.450 1.347 15.665 1.00 84.25 128 GLY A O 1
ATOM 1043 N N . THR A 1 129 ? 4.483 0.289 15.657 1.00 77.50 129 THR A N 1
ATOM 1044 C CA . THR A 1 129 ? 3.878 1.251 14.740 1.00 77.50 129 THR A CA 1
ATOM 1045 C C . THR A 1 129 ? 3.517 2.548 15.471 1.00 77.50 129 THR A C 1
ATOM 1047 O O . THR A 1 129 ? 2.910 2.583 16.547 1.00 77.50 129 THR A O 1
ATOM 1050 N N . SER A 1 130 ? 3.840 3.687 14.856 1.00 72.06 130 SER A N 1
ATOM 1051 C CA . SER A 1 130 ? 3.383 5.005 15.330 1.00 72.06 130 SER A CA 1
ATOM 1052 C C . SER A 1 130 ? 1.894 5.271 15.036 1.00 72.06 130 SER A C 1
ATOM 1054 O O . SER A 1 130 ? 1.383 6.355 15.344 1.00 72.06 130 SER A O 1
ATOM 1056 N N . LEU A 1 131 ? 1.186 4.267 14.503 1.00 71.50 131 LEU A N 1
ATOM 1057 C CA . LEU A 1 131 ? -0.247 4.255 14.200 1.00 71.50 131 LEU A CA 1
ATOM 1058 C C . LEU A 1 131 ? -1.122 4.562 15.415 1.00 71.50 131 LEU A C 1
ATOM 1060 O O . LEU A 1 131 ? -2.225 5.068 15.246 1.00 71.50 131 LEU A O 1
ATOM 1064 N N . SER A 1 132 ? -0.622 4.383 16.641 1.00 65.88 132 SER A N 1
ATOM 1065 C CA . SER A 1 132 ? -1.329 4.805 17.861 1.00 65.88 132 SER A CA 1
ATOM 1066 C C . SER A 1 132 ? -1.768 6.280 17.830 1.00 65.88 132 SER A C 1
ATOM 1068 O O . SER A 1 132 ? -2.821 6.626 18.366 1.00 65.88 132 SER A O 1
ATOM 1070 N N . LYS A 1 133 ? -1.014 7.169 17.162 1.00 68.38 133 LYS A N 1
ATOM 1071 C CA . LYS A 1 133 ? -1.435 8.566 16.939 1.00 68.38 133 LYS A CA 1
ATOM 1072 C C . LYS A 1 133 ? -2.555 8.680 15.905 1.00 68.38 133 LYS A C 1
ATOM 1074 O O . LYS A 1 133 ? -3.419 9.542 16.052 1.00 68.38 133 LYS A O 1
ATOM 1079 N N . ALA A 1 134 ? -2.523 7.842 14.874 1.00 64.50 134 ALA A N 1
ATOM 1080 C CA . ALA A 1 134 ? -3.550 7.769 13.843 1.00 64.50 134 ALA A CA 1
ATOM 1081 C C . ALA A 1 134 ? -4.869 7.234 14.426 1.00 64.50 134 ALA A C 1
ATOM 1083 O O . ALA A 1 134 ? -5.895 7.880 14.236 1.00 64.50 134 ALA A O 1
ATOM 1084 N N . ILE A 1 135 ? -4.826 6.174 15.246 1.00 67.75 135 ILE A N 1
ATOM 1085 C CA . ILE A 1 135 ? -6.002 5.669 15.973 1.00 67.75 135 ILE A CA 1
ATOM 1086 C C . ILE A 1 135 ? -6.562 6.730 16.914 1.00 67.75 135 ILE A C 1
ATOM 1088 O O . ILE A 1 135 ? -7.758 6.977 16.890 1.00 67.75 135 ILE A O 1
ATOM 1092 N N . LYS A 1 136 ? -5.732 7.399 17.726 1.00 69.62 136 LYS A N 1
ATOM 1093 C CA . LYS A 1 136 ? -6.231 8.440 18.645 1.00 69.62 136 LYS A CA 1
ATOM 1094 C C . LYS A 1 136 ? -6.910 9.592 17.910 1.00 69.62 136 LYS A C 1
ATOM 1096 O O . LYS A 1 136 ? -7.959 10.062 18.342 1.00 69.62 136 LYS A O 1
ATOM 1101 N N . LYS A 1 137 ? -6.321 10.044 16.796 1.00 66.69 137 LYS A N 1
ATOM 1102 C CA . LYS A 1 137 ? -6.973 11.020 15.913 1.00 66.69 137 LYS A CA 1
ATOM 1103 C C . LYS A 1 137 ? -8.296 10.469 15.393 1.00 66.69 137 LYS A C 1
ATOM 1105 O O . LYS A 1 137 ? -9.289 11.179 15.420 1.00 66.69 137 LYS A O 1
ATOM 1110 N N . TRP A 1 138 ? -8.319 9.204 14.992 1.00 65.62 138 TRP A N 1
ATOM 1111 C CA . TRP A 1 138 ? -9.512 8.542 14.490 1.00 65.62 138 TRP A CA 1
ATOM 1112 C C . TRP A 1 138 ? -10.635 8.377 15.527 1.00 65.62 138 TRP A C 1
ATOM 1114 O O . TRP A 1 138 ? -11.778 8.722 15.238 1.00 65.62 138 TRP A O 1
ATOM 1124 N N . GLN A 1 139 ? -10.331 7.964 16.754 1.00 68.88 139 GLN A N 1
ATOM 1125 C CA . GLN A 1 139 ? -11.297 7.914 17.856 1.00 68.88 139 GLN A CA 1
ATOM 1126 C C . GLN A 1 139 ? -11.873 9.306 18.147 1.00 68.88 139 GLN A C 1
ATOM 1128 O O . GLN A 1 139 ? -13.086 9.462 18.300 1.00 68.88 139 GLN A O 1
ATOM 1133 N N . ALA A 1 140 ? -11.021 10.337 18.135 1.00 67.75 140 ALA A N 1
ATOM 1134 C CA . ALA A 1 140 ? -11.468 11.722 18.241 1.00 67.75 140 ALA A CA 1
ATOM 1135 C C . ALA A 1 140 ? -12.359 12.140 17.052 1.00 67.75 140 ALA A C 1
ATOM 1137 O O . ALA A 1 140 ? -13.330 12.866 17.254 1.00 67.75 140 ALA A O 1
ATOM 1138 N N . TYR A 1 141 ? -12.094 11.643 15.837 1.00 67.25 141 TYR A N 1
ATOM 1139 C CA . TYR A 1 141 ? -12.946 11.874 14.663 1.00 67.25 141 TYR A CA 1
ATOM 1140 C C . TYR A 1 141 ? -14.313 11.186 14.777 1.00 67.25 141 TYR A C 1
ATOM 1142 O O . TYR A 1 141 ? -15.326 11.821 14.491 1.00 67.25 141 TYR A O 1
ATOM 1150 N N . LYS A 1 142 ? -14.377 9.930 15.248 1.00 64.25 142 LYS A N 1
ATOM 1151 C CA . LYS A 1 142 ? -15.647 9.212 15.491 1.00 64.25 142 LYS A CA 1
ATOM 1152 C C . LYS A 1 142 ? -16.530 9.981 16.485 1.00 64.25 142 LYS A C 1
ATOM 1154 O O . LYS A 1 142 ? -17.741 10.068 16.292 1.00 64.25 142 LYS A O 1
ATOM 1159 N N . ALA A 1 143 ? -15.916 10.596 17.498 1.00 66.12 143 ALA A N 1
ATOM 1160 C CA . ALA A 1 143 ? -16.603 11.441 18.474 1.00 66.12 143 ALA A CA 1
ATOM 1161 C C . ALA A 1 143 ? -17.054 12.803 17.906 1.00 66.12 143 ALA A C 1
ATOM 1163 O O . ALA A 1 143 ? -18.080 13.332 18.329 1.00 66.12 143 ALA A O 1
ATOM 1164 N N . ALA A 1 144 ? -16.320 13.365 16.941 1.00 66.75 144 ALA A N 1
ATOM 1165 C CA . ALA A 1 144 ? -16.560 14.713 16.428 1.00 66.75 144 ALA A CA 1
ATOM 1166 C C . ALA A 1 144 ? -17.743 14.835 15.446 1.00 66.75 144 ALA A C 1
ATOM 1168 O O . ALA A 1 144 ? -18.114 15.958 15.123 1.00 66.75 144 ALA A O 1
ATOM 1169 N N . LYS A 1 145 ? -18.341 13.729 14.968 1.00 58.25 145 LYS A N 1
ATOM 1170 C CA . LYS A 1 145 ? -19.425 13.663 13.948 1.00 58.25 145 LYS A CA 1
ATOM 1171 C C . LYS A 1 145 ? -19.172 14.390 12.611 1.00 58.25 145 LYS A C 1
ATOM 1173 O O . LYS A 1 145 ? -19.932 14.167 11.670 1.00 58.25 145 LYS A O 1
ATOM 1178 N N . ASP A 1 146 ? -18.113 15.183 12.489 1.00 48.44 146 ASP A N 1
ATOM 1179 C CA . ASP A 1 146 ? -17.765 15.924 11.284 1.00 48.44 146 ASP A CA 1
ATOM 1180 C C . ASP A 1 146 ? -16.795 15.158 10.380 1.00 48.44 146 ASP A C 1
ATOM 1182 O O . ASP A 1 146 ? -15.846 14.496 10.808 1.00 48.44 146 ASP A O 1
ATOM 1186 N N . ARG A 1 147 ? -17.091 15.240 9.081 1.00 53.44 147 ARG A N 1
ATOM 1187 C CA . ARG A 1 147 ? -16.400 14.538 7.998 1.00 53.44 147 ARG A CA 1
ATOM 1188 C C . ARG A 1 147 ? -14.980 15.078 7.785 1.00 53.44 147 ARG A C 1
ATOM 1190 O O . ARG A 1 147 ? -14.734 16.272 7.900 1.00 53.44 147 ARG A O 1
ATOM 1197 N N . ALA A 1 148 ? -14.134 14.178 7.280 1.00 45.75 148 ALA A N 1
ATOM 1198 C CA . ALA A 1 148 ? -12.877 14.422 6.563 1.00 45.75 148 ALA A CA 1
ATOM 1199 C C . ALA A 1 148 ? -11.584 14.505 7.397 1.00 45.75 148 ALA A C 1
ATOM 1201 O O . ALA A 1 148 ? -10.891 15.518 7.439 1.00 45.75 148 ALA A O 1
ATOM 1202 N N . GLY A 1 149 ? -11.184 13.356 7.941 1.00 52.62 149 GLY A N 1
ATOM 1203 C CA . GLY A 1 149 ? -9.781 13.062 8.222 1.00 52.62 149 GLY A CA 1
ATOM 1204 C C . GLY A 1 149 ? -9.556 11.558 8.331 1.00 52.62 149 GLY A C 1
ATOM 1205 O O . GLY A 1 149 ? -9.653 11.008 9.422 1.00 52.62 149 GLY A O 1
ATOM 1206 N N . SER A 1 150 ? -9.291 10.869 7.217 1.00 58.47 150 SER A N 1
ATOM 1207 C CA . SER A 1 150 ? -8.829 9.477 7.279 1.00 58.47 150 SER A CA 1
ATOM 1208 C C . SER A 1 150 ? -7.439 9.456 7.914 1.00 58.47 150 SER A C 1
ATOM 1210 O O . SER A 1 150 ? -6.580 10.264 7.548 1.00 58.47 150 SER A O 1
ATOM 1212 N N . ALA A 1 151 ? -7.206 8.559 8.870 1.00 60.72 151 ALA A N 1
ATOM 1213 C CA . ALA A 1 151 ? -5.851 8.258 9.300 1.00 60.72 151 ALA A CA 1
ATOM 1214 C C . ALA A 1 151 ? -5.085 7.734 8.080 1.00 60.72 151 ALA A C 1
ATOM 1216 O O . ALA A 1 151 ? -5.434 6.695 7.548 1.00 60.72 151 ALA A O 1
ATOM 1217 N N . THR A 1 152 ? -4.100 8.478 7.585 1.00 68.50 152 THR A N 1
ATOM 1218 C CA . THR A 1 152 ? -3.306 8.037 6.438 1.00 68.50 152 THR A CA 1
ATOM 1219 C C . THR A 1 152 ? -2.199 7.117 6.922 1.00 68.50 152 THR A C 1
ATOM 1221 O O . THR A 1 152 ? -1.342 7.547 7.701 1.00 68.50 152 THR A O 1
ATOM 1224 N N . PHE A 1 153 ? -2.196 5.874 6.447 1.00 77.44 153 PHE A N 1
ATOM 1225 C CA . PHE A 1 153 ? -1.055 4.982 6.621 1.00 77.44 153 PHE A CA 1
ATOM 1226 C C . PHE A 1 153 ? 0.165 5.562 5.893 1.00 77.44 153 PHE A C 1
ATOM 1228 O O . PHE A 1 153 ? 0.052 6.107 4.792 1.00 77.44 153 PHE A O 1
ATOM 1235 N N . ILE A 1 154 ? 1.337 5.457 6.520 1.00 81.69 154 ILE A N 1
ATOM 1236 C CA . ILE A 1 154 ? 2.630 5.676 5.851 1.00 81.69 154 ILE A CA 1
ATOM 1237 C C . ILE A 1 154 ? 3.254 4.337 5.452 1.00 81.69 154 ILE A C 1
ATOM 1239 O O . ILE A 1 154 ? 2.806 3.300 5.933 1.00 81.69 154 ILE A O 1
ATOM 1243 N N . GLY A 1 155 ? 4.298 4.374 4.608 1.00 82.31 155 GLY A N 1
ATOM 1244 C CA . GLY A 1 155 ? 5.068 3.212 4.117 1.00 82.31 155 GLY A CA 1
ATOM 1245 C C . GLY A 1 155 ? 5.173 2.066 5.123 1.00 82.31 155 GLY A C 1
ATOM 1246 O O . GLY A 1 155 ? 4.582 1.000 4.965 1.00 82.31 155 GLY A O 1
ATOM 1247 N N . ASP A 1 156 ? 5.873 2.364 6.211 1.00 82.69 156 ASP A N 1
ATOM 1248 C CA . ASP A 1 156 ? 6.183 1.422 7.283 1.00 82.69 156 ASP A CA 1
ATOM 1249 C C . ASP A 1 156 ? 4.938 0.832 7.953 1.00 82.69 156 ASP A C 1
ATOM 1251 O O . ASP A 1 156 ? 4.958 -0.306 8.409 1.00 82.69 156 ASP A O 1
ATOM 1255 N N . HIS A 1 157 ? 3.837 1.587 8.021 1.00 87.19 157 HIS A N 1
ATOM 1256 C CA . HIS A 1 157 ? 2.601 1.106 8.636 1.00 87.19 157 HIS A CA 1
ATOM 1257 C C . HIS A 1 157 ? 1.974 -0.016 7.825 1.00 87.19 157 HIS A C 1
ATOM 1259 O O . HIS A 1 157 ? 1.592 -1.023 8.408 1.00 87.19 157 HIS A O 1
ATOM 1265 N N . ALA A 1 158 ? 1.888 0.130 6.502 1.00 88.88 158 ALA A N 1
ATOM 1266 C CA . ALA A 1 158 ? 1.303 -0.923 5.679 1.00 88.88 158 ALA A CA 1
ATOM 1267 C C . ALA A 1 158 ? 2.164 -2.183 5.657 1.00 88.88 158 ALA A C 1
ATOM 1269 O O . ALA A 1 158 ? 1.612 -3.274 5.695 1.00 88.88 158 ALA A O 1
ATOM 1270 N N . VAL A 1 159 ? 3.493 -2.042 5.644 1.00 88.75 159 VAL A N 1
ATOM 1271 C CA . VAL A 1 159 ? 4.401 -3.199 5.687 1.00 88.75 159 VAL A CA 1
ATOM 1272 C C . VAL A 1 159 ? 4.220 -3.977 6.988 1.00 88.75 159 VAL A C 1
ATOM 1274 O O . VAL A 1 159 ? 4.065 -5.191 6.948 1.00 88.75 159 VAL A O 1
ATOM 1277 N N . VAL A 1 160 ? 4.173 -3.289 8.133 1.00 90.06 160 VAL A N 1
ATOM 1278 C CA . VAL A 1 160 ? 3.951 -3.955 9.425 1.00 90.06 160 VAL A CA 1
ATOM 1279 C C . VAL A 1 160 ? 2.552 -4.563 9.511 1.00 90.06 160 VAL A C 1
ATOM 1281 O O . VAL A 1 160 ? 2.398 -5.662 10.027 1.00 90.06 160 VAL A O 1
ATOM 1284 N N . VAL A 1 161 ? 1.522 -3.881 9.001 1.00 90.94 161 VAL A N 1
ATOM 1285 C CA . VAL A 1 161 ? 0.162 -4.436 9.009 1.00 90.94 161 VAL A CA 1
ATOM 1286 C C . VAL A 1 161 ? 0.048 -5.671 8.117 1.00 90.94 161 VAL A C 1
ATOM 1288 O O . VAL A 1 161 ? -0.586 -6.631 8.528 1.00 90.94 161 VAL A O 1
ATOM 1291 N N . LEU A 1 162 ? 0.685 -5.678 6.944 1.00 92.31 162 LEU A N 1
ATOM 1292 C CA . LEU A 1 162 ? 0.733 -6.860 6.081 1.00 92.31 162 LEU A CA 1
ATOM 1293 C C . LEU A 1 162 ? 1.514 -8.013 6.701 1.00 92.31 162 LEU A C 1
ATOM 1295 O O . LEU A 1 162 ? 1.120 -9.155 6.521 1.00 92.31 162 LEU A O 1
ATOM 1299 N N . ALA A 1 163 ? 2.618 -7.730 7.392 1.00 91.88 163 ALA A N 1
ATOM 1300 C CA . ALA A 1 163 ? 3.439 -8.769 8.007 1.00 91.88 163 ALA A CA 1
ATOM 1301 C C . ALA A 1 163 ? 2.727 -9.474 9.171 1.00 91.88 163 ALA A C 1
ATOM 1303 O O . ALA A 1 163 ? 2.974 -10.647 9.409 1.00 91.88 163 ALA A O 1
ATOM 1304 N N . GLU A 1 164 ? 1.843 -8.757 9.865 1.00 93.19 164 GLU A N 1
ATOM 1305 C CA . GLU A 1 164 ? 1.175 -9.214 11.089 1.00 93.19 164 GLU A CA 1
ATOM 1306 C C . GLU A 1 164 ? -0.351 -9.310 10.899 1.00 93.19 164 GLU A C 1
ATOM 1308 O O . GLU A 1 164 ? -1.109 -9.107 11.851 1.00 93.19 164 GLU A O 1
ATOM 1313 N N . TYR A 1 165 ? -0.828 -9.492 9.658 1.00 92.62 165 TYR A N 1
ATOM 1314 C CA . TYR A 1 165 ? -2.253 -9.355 9.326 1.00 92.62 165 TYR A CA 1
ATOM 1315 C C . TYR A 1 165 ? -3.140 -10.337 10.110 1.00 92.62 165 TYR A C 1
ATOM 1317 O O . TYR A 1 165 ? -4.231 -9.967 10.548 1.00 92.62 165 TYR A O 1
ATOM 1325 N N . ASP A 1 166 ? -2.640 -11.557 10.308 1.00 92.56 166 ASP A N 1
ATOM 1326 C CA . ASP A 1 166 ? -3.264 -12.666 11.028 1.00 92.56 166 ASP A CA 1
ATOM 1327 C C . ASP A 1 166 ? -3.632 -12.257 12.455 1.00 92.56 166 ASP A C 1
ATOM 1329 O O . ASP A 1 166 ? -4.786 -12.353 12.872 1.00 92.56 166 ASP A O 1
ATOM 1333 N N . SER A 1 167 ? -2.683 -11.643 13.157 1.00 90.50 167 SER A N 1
ATOM 1334 C CA . SER A 1 167 ? -2.868 -11.192 14.527 1.00 90.50 167 SER A CA 1
ATOM 1335 C C . SER A 1 167 ? -4.002 -10.166 14.661 1.00 90.50 167 SER A C 1
ATOM 1337 O O . SER A 1 167 ? -4.625 -10.067 15.722 1.00 90.50 167 SER A O 1
ATOM 1339 N N . TYR A 1 168 ? -4.287 -9.368 13.623 1.00 87.50 168 TYR A N 1
ATOM 1340 C CA . TYR A 1 168 ? -5.397 -8.411 13.659 1.00 87.50 168 TYR A CA 1
ATOM 1341 C C . TYR A 1 168 ? -6.740 -9.055 13.314 1.00 87.50 168 TYR A C 1
ATOM 1343 O O . TYR A 1 168 ? -7.771 -8.535 13.750 1.00 87.50 168 TYR A O 1
ATOM 1351 N N . LEU A 1 169 ? -6.754 -10.145 12.540 1.00 87.25 169 LEU A N 1
ATOM 1352 C CA . LEU A 1 169 ? -7.989 -10.854 12.217 1.00 87.25 169 LEU A CA 1
ATOM 1353 C C . LEU A 1 169 ? -8.570 -11.522 13.465 1.00 87.25 169 LEU A C 1
ATOM 1355 O O . LEU A 1 169 ? -9.737 -11.264 13.769 1.00 87.25 169 LEU A O 1
ATOM 1359 N N . ASP A 1 170 ? -7.735 -12.222 14.237 1.00 82.69 170 ASP A N 1
ATOM 1360 C CA . ASP A 1 170 ? -8.117 -12.942 15.464 1.00 82.69 170 ASP A CA 1
ATOM 1361 C C . ASP A 1 170 ? -8.845 -12.062 16.492 1.00 82.69 170 ASP A C 1
ATOM 1363 O O . ASP A 1 170 ? -9.764 -12.492 17.191 1.00 82.69 170 ASP A O 1
ATOM 1367 N N . LEU A 1 171 ? -8.413 -10.806 16.623 1.00 76.56 171 LEU A N 1
ATOM 1368 C CA . LEU A 1 171 ? -8.882 -9.910 17.682 1.00 76.56 171 LEU A CA 1
ATOM 1369 C C . LEU A 1 171 ? -10.089 -9.065 17.280 1.00 76.56 171 LEU A C 1
ATOM 1371 O O . LEU A 1 171 ? -10.794 -8.530 18.147 1.00 76.56 171 LEU A O 1
ATOM 1375 N N . HIS A 1 172 ? -10.299 -8.878 15.979 1.00 74.69 172 HIS A N 1
ATOM 1376 C CA . HIS A 1 172 ? -11.163 -7.810 15.496 1.00 74.69 172 HIS A CA 1
ATOM 1377 C C . HIS A 1 172 ? -12.151 -8.238 14.425 1.00 74.69 172 HIS A C 1
ATOM 1379 O O . HIS A 1 172 ? -13.049 -7.460 14.143 1.00 74.69 172 HIS A O 1
ATOM 1385 N N . THR A 1 173 ? -12.075 -9.446 13.877 1.00 76.25 173 THR A N 1
ATOM 1386 C CA . THR A 1 173 ? -12.978 -9.873 12.802 1.00 76.25 173 THR A CA 1
ATOM 1387 C C . THR A 1 173 ? -14.191 -10.635 13.346 1.00 76.25 173 THR A C 1
ATOM 1389 O O . THR A 1 173 ? -14.051 -11.440 14.266 1.00 76.25 173 THR A O 1
ATOM 1392 N N . PRO A 1 174 ? -15.408 -10.415 12.814 1.00 81.69 174 PRO A N 1
ATOM 1393 C CA . PRO A 1 174 ? -16.534 -11.301 13.075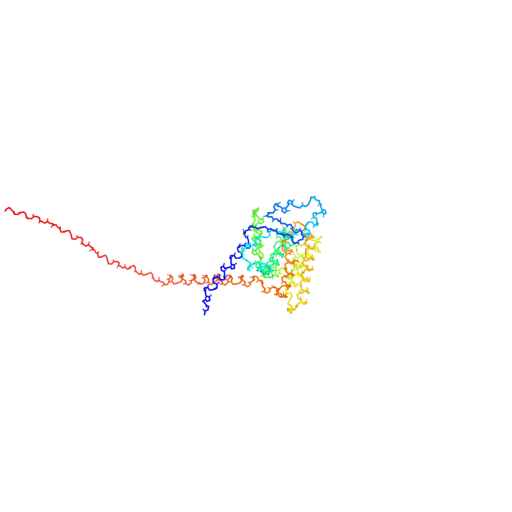 1.00 81.69 174 PRO A CA 1
ATOM 1394 C C . PRO A 1 174 ? -16.217 -12.720 12.592 1.00 81.69 174 PRO A C 1
ATOM 1396 O O . PRO A 1 174 ? -15.848 -12.902 11.434 1.00 81.69 174 PRO A O 1
ATOM 1399 N N . MET A 1 175 ? -16.407 -13.724 13.452 1.00 78.75 175 MET A N 1
ATOM 1400 C CA . MET A 1 175 ? -16.081 -15.124 13.128 1.00 78.75 175 MET A CA 1
ATOM 1401 C C . MET A 1 175 ? -16.804 -15.653 11.875 1.00 78.75 175 MET A C 1
ATOM 1403 O O . MET A 1 175 ? -16.356 -16.611 11.262 1.00 78.75 175 MET A O 1
ATOM 1407 N N . ASP A 1 176 ? -17.940 -15.064 11.486 1.00 87.62 176 ASP A N 1
ATOM 1408 C CA . ASP A 1 176 ? -18.720 -15.476 10.312 1.00 87.62 176 ASP A CA 1
ATOM 1409 C C . ASP A 1 176 ? -18.180 -14.933 8.978 1.00 87.62 176 ASP A C 1
ATOM 1411 O O . ASP A 1 176 ? -18.728 -15.250 7.923 1.00 87.62 176 ASP A O 1
ATOM 1415 N N . ARG A 1 177 ? -17.133 -14.100 9.015 1.00 89.38 177 ARG A N 1
ATOM 1416 C CA . ARG A 1 177 ? -16.492 -13.492 7.837 1.00 89.38 177 ARG A CA 1
ATOM 1417 C C . ARG A 1 177 ? -14.972 -13.640 7.814 1.00 89.38 177 ARG A C 1
ATOM 1419 O O . ARG A 1 177 ? -14.316 -13.012 6.980 1.00 89.38 177 ARG A O 1
ATOM 1426 N N . GLU A 1 178 ? -14.428 -14.407 8.750 1.00 90.50 178 GLU A N 1
ATOM 1427 C CA . GLU A 1 178 ? -12.991 -14.567 8.960 1.00 90.50 178 GLU A CA 1
ATOM 1428 C C . GLU A 1 178 ? -12.290 -15.090 7.704 1.00 90.50 178 GLU A C 1
ATOM 1430 O O . GLU A 1 178 ? -11.339 -14.468 7.243 1.00 90.50 178 GLU A O 1
ATOM 1435 N N . ASP A 1 179 ? -12.848 -16.121 7.073 1.00 93.75 179 ASP A N 1
ATOM 1436 C CA . ASP A 1 179 ? -12.361 -16.721 5.827 1.00 93.75 179 ASP A CA 1
ATOM 1437 C C . ASP A 1 179 ? -12.297 -15.718 4.661 1.00 93.75 179 ASP A C 1
ATOM 1439 O O . ASP A 1 179 ? -11.322 -15.673 3.910 1.00 93.75 179 ASP A O 1
ATOM 1443 N N . ILE A 1 180 ? -13.316 -14.865 4.521 1.00 94.62 180 ILE A N 1
ATOM 1444 C CA . ILE A 1 180 ? -13.366 -13.849 3.464 1.00 94.62 180 ILE A CA 1
ATOM 1445 C C . ILE A 1 180 ? -12.297 -12.774 3.692 1.00 94.62 180 ILE A C 1
ATOM 1447 O O . ILE A 1 180 ? -11.670 -12.299 2.741 1.00 94.62 180 ILE A O 1
ATOM 1451 N N . TYR A 1 181 ? -12.093 -12.347 4.940 1.00 94.50 181 TYR A N 1
ATOM 1452 C CA . TYR A 1 181 ? -11.081 -11.335 5.243 1.00 94.50 181 TYR A CA 1
ATOM 1453 C C . TYR A 1 181 ? -9.672 -11.913 5.184 1.00 94.50 181 TYR A C 1
ATOM 1455 O O . TYR A 1 181 ? -8.785 -11.253 4.647 1.00 94.50 181 TYR A O 1
ATOM 1463 N N . GLU A 1 182 ? -9.466 -13.142 5.646 1.00 95.06 182 GLU A N 1
ATOM 1464 C CA . GLU A 1 182 ? -8.209 -13.865 5.484 1.00 95.06 182 GLU A CA 1
ATOM 1465 C C . GLU A 1 182 ? -7.840 -13.979 4.001 1.00 95.06 182 GLU A C 1
ATOM 1467 O O . GLU A 1 182 ? -6.739 -13.590 3.611 1.00 95.06 182 GLU A O 1
ATOM 1472 N N . ALA A 1 183 ? -8.785 -14.384 3.144 1.00 96.12 183 ALA A N 1
ATOM 1473 C CA . ALA A 1 183 ? -8.575 -14.438 1.699 1.00 96.12 183 ALA A CA 1
ATOM 1474 C C . ALA A 1 183 ? -8.178 -13.072 1.108 1.00 96.12 183 ALA A C 1
ATOM 1476 O O . ALA A 1 183 ? -7.291 -13.001 0.252 1.00 96.12 183 ALA A O 1
ATOM 1477 N N . LEU A 1 184 ? -8.792 -11.979 1.577 1.00 95.44 184 LEU A N 1
ATOM 1478 C CA . LEU A 1 184 ? -8.423 -10.622 1.170 1.00 95.44 184 LEU A CA 1
ATOM 1479 C C . LEU A 1 184 ? -6.974 -10.289 1.542 1.00 95.44 184 LEU A C 1
ATOM 1481 O O . LEU A 1 184 ? -6.219 -9.810 0.692 1.00 95.44 184 LEU A O 1
ATOM 1485 N N . TRP A 1 185 ? -6.584 -10.530 2.793 1.00 95.88 185 TRP A N 1
ATOM 1486 C CA . TRP A 1 185 ? -5.237 -10.225 3.271 1.00 95.88 185 TRP A CA 1
ATOM 1487 C C . TRP A 1 185 ? -4.176 -11.089 2.604 1.00 95.88 185 TRP A C 1
ATOM 1489 O O . TRP A 1 185 ? -3.180 -10.547 2.126 1.00 95.88 185 TRP A O 1
ATOM 1499 N N . LEU A 1 186 ? -4.420 -12.393 2.472 1.00 96.12 186 LEU A N 1
ATOM 1500 C CA . LEU A 1 186 ? -3.552 -13.308 1.733 1.00 96.12 186 LEU A CA 1
ATOM 1501 C C . LEU A 1 186 ? -3.346 -12.839 0.292 1.00 96.12 186 LEU A C 1
ATOM 1503 O O . LEU A 1 186 ? -2.217 -12.819 -0.196 1.00 96.12 186 LEU A O 1
ATOM 1507 N N . ALA A 1 187 ? -4.407 -12.391 -0.384 1.00 95.81 187 ALA A N 1
ATOM 1508 C CA . ALA A 1 187 ? -4.288 -11.865 -1.737 1.00 95.81 187 ALA A CA 1
ATOM 1509 C C . ALA A 1 187 ? -3.489 -10.547 -1.794 1.00 95.81 187 ALA A C 1
ATOM 1511 O O . ALA A 1 187 ? -2.731 -10.330 -2.745 1.00 95.81 187 ALA A O 1
ATOM 1512 N N . MET A 1 188 ? -3.602 -9.674 -0.781 1.00 94.88 188 MET A N 1
ATOM 1513 C CA . MET A 1 188 ? -2.765 -8.470 -0.682 1.00 94.88 188 MET A CA 1
ATOM 1514 C C . MET A 1 188 ? -1.292 -8.812 -0.457 1.00 94.88 188 MET A C 1
ATOM 1516 O O . MET A 1 188 ? -0.441 -8.260 -1.157 1.00 94.88 188 MET A O 1
ATOM 1520 N N . VAL A 1 189 ? -0.997 -9.720 0.480 1.00 95.12 189 VAL A N 1
ATOM 1521 C CA . VAL A 1 189 ? 0.363 -10.200 0.772 1.00 95.12 189 VAL A CA 1
ATOM 1522 C C . VAL A 1 189 ? 0.969 -10.826 -0.479 1.00 95.12 189 VAL A C 1
ATOM 1524 O O . VAL A 1 189 ? 2.036 -10.406 -0.915 1.00 95.12 189 VAL A O 1
ATOM 1527 N N . HIS A 1 190 ? 0.249 -11.733 -1.137 1.00 95.88 190 HIS A N 1
ATOM 1528 C CA . HIS A 1 190 ? 0.734 -12.382 -2.350 1.00 95.88 190 HIS A CA 1
ATOM 1529 C C . HIS A 1 190 ? 1.014 -11.377 -3.477 1.00 95.88 190 HIS A C 1
ATOM 1531 O O . HIS A 1 190 ? 2.062 -11.423 -4.119 1.00 95.88 190 HIS A O 1
ATOM 1537 N N . THR A 1 191 ? 0.118 -10.405 -3.689 1.00 94.00 191 THR A N 1
ATOM 1538 C CA . THR A 1 191 ? 0.346 -9.358 -4.698 1.00 94.00 191 THR A CA 1
ATOM 1539 C C . THR A 1 191 ? 1.563 -8.498 -4.344 1.00 94.00 191 THR A C 1
ATOM 1541 O O . THR A 1 191 ? 2.353 -8.156 -5.224 1.00 94.00 191 THR A O 1
ATOM 1544 N N . TYR A 1 192 ? 1.742 -8.157 -3.063 1.00 93.12 192 TYR A N 1
ATOM 1545 C CA . TYR A 1 192 ? 2.912 -7.424 -2.581 1.00 93.12 192 TYR A CA 1
ATOM 1546 C C . TYR A 1 192 ? 4.216 -8.173 -2.854 1.00 93.12 192 TYR A C 1
ATOM 1548 O O . TYR A 1 192 ? 5.158 -7.577 -3.385 1.00 93.12 192 TYR A O 1
ATOM 1556 N N . GLU A 1 193 ? 4.254 -9.462 -2.526 1.00 93.69 193 GLU A N 1
ATOM 1557 C CA . GLU A 1 193 ? 5.404 -10.337 -2.738 1.00 93.69 193 GLU A CA 1
ATOM 1558 C C . GLU A 1 193 ? 5.747 -10.449 -4.222 1.00 93.69 193 GLU A C 1
ATOM 1560 O O . GLU A 1 193 ? 6.895 -10.216 -4.592 1.00 93.69 193 GLU A O 1
ATOM 1565 N N . CYS A 1 194 ? 4.761 -10.690 -5.094 1.00 95.00 194 CYS A N 1
ATOM 1566 C CA . CYS A 1 194 ? 4.988 -10.735 -6.541 1.00 95.00 194 CYS A CA 1
ATOM 1567 C C . CYS A 1 194 ? 5.567 -9.423 -7.089 1.00 95.00 194 CYS A C 1
ATOM 1569 O O . CYS A 1 194 ? 6.375 -9.443 -8.015 1.00 95.00 194 CYS A O 1
ATOM 1571 N N . ILE A 1 195 ? 5.175 -8.269 -6.541 1.00 91.75 195 ILE A N 1
ATOM 1572 C CA . ILE A 1 195 ? 5.723 -6.972 -6.963 1.00 91.75 195 ILE A CA 1
ATOM 1573 C C . ILE A 1 195 ? 7.182 -6.819 -6.506 1.00 91.75 195 ILE A C 1
ATOM 1575 O O . ILE A 1 195 ? 8.018 -6.390 -7.306 1.00 91.75 195 ILE A O 1
ATOM 1579 N N . HIS A 1 196 ? 7.501 -7.201 -5.266 1.00 91.38 196 HIS A N 1
ATOM 1580 C CA . HIS A 1 196 ? 8.826 -7.011 -4.654 1.00 91.38 196 HIS A CA 1
ATOM 1581 C C . HIS A 1 196 ? 9.798 -8.180 -4.870 1.00 91.38 196 HIS A C 1
ATOM 1583 O O . HIS A 1 196 ? 10.954 -8.095 -4.459 1.00 91.38 196 HIS A O 1
ATOM 1589 N N . GLU A 1 197 ? 9.370 -9.263 -5.524 1.00 94.50 197 GLU A N 1
ATOM 1590 C CA . GLU A 1 197 ? 10.237 -10.393 -5.860 1.00 94.50 197 GLU A CA 1
ATOM 1591 C C . GLU A 1 197 ? 11.428 -9.918 -6.703 1.00 94.50 197 GLU A C 1
ATOM 1593 O O . GLU A 1 197 ? 11.266 -9.453 -7.835 1.00 94.50 197 GLU A O 1
ATOM 1598 N N . VAL A 1 198 ? 12.641 -10.038 -6.169 1.00 95.19 198 VAL A N 1
ATOM 1599 C CA . VAL A 1 198 ? 13.850 -9.654 -6.900 1.00 95.19 198 VAL A CA 1
ATOM 1600 C C . VAL A 1 198 ? 14.185 -10.740 -7.915 1.00 95.19 198 VAL A C 1
ATOM 1602 O O . VAL A 1 198 ? 14.466 -11.879 -7.548 1.00 95.19 198 VAL A O 1
ATOM 1605 N N . MET A 1 199 ? 14.198 -10.380 -9.198 1.00 96.69 199 MET A N 1
ATOM 1606 C CA . MET A 1 199 ? 14.526 -11.298 -10.293 1.00 96.69 199 MET A CA 1
ATOM 1607 C C . MET A 1 199 ? 15.600 -10.699 -11.200 1.00 96.69 199 MET A C 1
ATOM 1609 O O . MET A 1 199 ? 15.662 -9.480 -11.383 1.00 96.69 199 MET A O 1
ATOM 1613 N N . GLU A 1 200 ? 16.413 -11.555 -11.822 1.00 96.94 200 GLU A N 1
ATOM 1614 C CA . GLU A 1 200 ? 17.303 -11.134 -12.907 1.00 96.94 200 GLU A CA 1
ATOM 1615 C C . GLU A 1 200 ? 16.484 -10.568 -14.072 1.00 96.94 200 GLU A C 1
ATOM 1617 O O . GLU A 1 200 ? 15.452 -11.128 -14.451 1.00 96.94 200 GLU A O 1
ATOM 1622 N N . ASP A 1 201 ? 16.945 -9.455 -14.638 1.00 97.00 201 ASP A N 1
ATOM 1623 C CA . ASP A 1 201 ? 16.206 -8.732 -15.664 1.00 97.00 201 ASP A CA 1
ATOM 1624 C C . ASP A 1 201 ? 16.421 -9.327 -17.066 1.00 97.00 201 ASP A C 1
ATOM 1626 O O . ASP A 1 201 ? 17.243 -8.856 -17.853 1.00 97.00 201 ASP A O 1
ATOM 1630 N N . THR A 1 202 ? 15.662 -10.378 -17.378 1.00 97.38 202 THR A N 1
ATOM 1631 C CA . THR A 1 202 ? 15.616 -11.030 -18.698 1.00 97.38 202 THR A CA 1
ATOM 1632 C C . THR A 1 202 ? 14.213 -10.921 -19.310 1.00 97.38 202 THR A C 1
ATOM 1634 O O . THR A 1 202 ? 13.242 -10.799 -18.560 1.00 97.38 202 THR A O 1
ATOM 1637 N N . PRO A 1 203 ? 14.050 -10.980 -20.649 1.00 97.69 203 PRO A N 1
ATOM 1638 C CA . PRO A 1 203 ? 12.727 -10.949 -21.282 1.00 97.69 203 PRO A CA 1
ATOM 1639 C C . PRO A 1 203 ? 11.749 -11.989 -20.709 1.00 97.69 203 PRO A C 1
ATOM 1641 O O . PRO A 1 203 ? 10.643 -11.628 -20.310 1.00 97.69 203 PRO A O 1
ATOM 1644 N N . ASP A 1 204 ? 12.193 -13.239 -20.555 1.00 98.06 204 ASP A N 1
ATOM 1645 C CA . ASP A 1 204 ? 11.380 -14.328 -20.000 1.00 98.06 204 ASP A CA 1
ATOM 1646 C C . ASP A 1 204 ? 10.964 -14.053 -18.547 1.00 98.06 204 ASP A C 1
ATOM 1648 O O . ASP A 1 204 ? 9.809 -14.262 -18.168 1.00 98.06 204 ASP A O 1
ATOM 1652 N N . ASN A 1 205 ? 11.883 -13.536 -17.720 1.00 98.12 205 ASN A N 1
ATOM 1653 C CA . ASN A 1 205 ? 11.569 -13.185 -16.335 1.00 98.12 205 ASN A CA 1
ATOM 1654 C C . ASN A 1 205 ? 10.600 -12.003 -16.250 1.00 98.12 205 ASN A C 1
ATOM 1656 O O . ASN A 1 205 ? 9.739 -11.998 -15.370 1.00 98.12 205 ASN A O 1
ATOM 1660 N N . ARG A 1 206 ? 10.689 -11.023 -17.158 1.00 97.12 206 ARG A N 1
ATOM 1661 C CA . ARG A 1 206 ? 9.720 -9.919 -17.231 1.00 97.12 206 ARG A CA 1
ATOM 1662 C C . ARG A 1 206 ? 8.325 -10.435 -17.559 1.00 97.12 206 ARG A C 1
ATOM 1664 O O . ARG A 1 206 ? 7.376 -10.046 -16.886 1.00 97.12 206 ARG A O 1
ATOM 1671 N N . GLU A 1 207 ? 8.189 -11.322 -18.544 1.00 97.75 207 GLU A N 1
ATOM 1672 C CA . GLU A 1 207 ? 6.898 -11.930 -18.893 1.00 97.75 207 GLU A CA 1
ATOM 1673 C C . GLU A 1 207 ? 6.332 -12.761 -17.741 1.00 97.75 207 GLU A C 1
ATOM 1675 O O . GLU A 1 207 ? 5.172 -12.584 -17.358 1.00 97.75 207 GLU A O 1
ATOM 1680 N N . LYS A 1 208 ? 7.170 -13.612 -17.135 1.00 97.88 208 LYS A N 1
ATOM 1681 C CA . LYS A 1 208 ? 6.799 -14.424 -15.974 1.00 97.88 208 LYS A CA 1
ATOM 1682 C C . LYS A 1 208 ? 6.316 -13.553 -14.813 1.00 97.88 208 LYS A C 1
ATOM 1684 O O . LYS A 1 208 ? 5.242 -13.809 -14.273 1.00 97.88 208 LYS A O 1
ATOM 1689 N N . LYS A 1 209 ? 7.075 -12.514 -14.452 1.00 96.94 209 LYS A N 1
ATOM 1690 C CA . LYS A 1 209 ? 6.736 -11.618 -13.339 1.00 96.94 209 LYS A CA 1
ATOM 1691 C C . LYS A 1 209 ? 5.493 -10.783 -13.635 1.00 96.94 209 LYS A C 1
ATOM 1693 O O . LYS A 1 209 ? 4.611 -10.681 -12.789 1.00 96.94 209 LYS A O 1
ATOM 1698 N N . ALA A 1 210 ? 5.377 -10.229 -14.843 1.00 95.62 210 ALA A N 1
ATOM 1699 C CA . ALA A 1 210 ? 4.197 -9.475 -15.259 1.00 95.62 210 ALA A CA 1
ATOM 1700 C C . ALA A 1 210 ? 2.923 -10.329 -15.173 1.00 95.62 210 ALA A C 1
ATOM 1702 O O . ALA A 1 210 ? 1.905 -9.865 -14.657 1.00 95.62 210 ALA A O 1
ATOM 1703 N N . LYS A 1 211 ? 2.993 -11.588 -15.623 1.00 96.44 211 LYS A N 1
ATOM 1704 C CA . LYS A 1 211 ? 1.893 -12.547 -15.505 1.00 96.44 211 LYS A CA 1
ATOM 1705 C C . LYS A 1 211 ? 1.549 -12.844 -14.042 1.00 96.44 211 LYS A C 1
ATOM 1707 O O . LYS A 1 211 ? 0.383 -12.730 -13.682 1.00 96.44 211 LYS A O 1
ATOM 1712 N N . ALA A 1 212 ? 2.545 -13.154 -13.210 1.00 97.31 212 ALA A N 1
ATOM 1713 C CA . ALA A 1 212 ? 2.334 -13.449 -11.791 1.00 97.31 212 ALA A CA 1
ATOM 1714 C C . ALA A 1 212 ? 1.664 -12.279 -11.049 1.00 97.31 212 ALA A C 1
ATOM 1716 O O . ALA A 1 212 ? 0.689 -12.478 -10.331 1.00 97.31 212 ALA A O 1
ATOM 1717 N N . ILE A 1 213 ? 2.118 -11.043 -11.290 1.00 94.31 213 ILE A N 1
ATOM 1718 C CA . ILE A 1 213 ? 1.502 -9.840 -10.709 1.00 94.31 213 ILE A CA 1
ATOM 1719 C C . ILE A 1 213 ? 0.052 -9.680 -11.179 1.00 94.31 213 ILE A C 1
ATOM 1721 O O . ILE A 1 213 ? -0.816 -9.370 -10.365 1.00 94.31 213 ILE A O 1
ATOM 1725 N N . ALA A 1 214 ? -0.230 -9.886 -12.470 1.00 91.38 214 ALA A N 1
ATOM 1726 C CA . ALA A 1 214 ? -1.587 -9.769 -13.003 1.00 91.38 214 ALA A CA 1
ATOM 1727 C C . ALA A 1 214 ? -2.542 -10.805 -12.382 1.00 91.38 214 ALA A C 1
ATOM 1729 O O . ALA A 1 214 ? -3.666 -10.458 -12.020 1.00 91.38 214 ALA A O 1
ATOM 1730 N N . GLU A 1 215 ? -2.088 -12.052 -12.228 1.00 94.50 215 GLU A N 1
ATOM 1731 C CA . GLU A 1 215 ? -2.849 -13.140 -11.602 1.00 94.50 215 GLU A CA 1
ATOM 1732 C C . GLU A 1 215 ? -3.088 -12.873 -10.106 1.00 94.50 215 GLU A C 1
ATOM 1734 O O . GLU A 1 215 ? -4.228 -12.960 -9.645 1.00 94.50 215 GLU A O 1
ATOM 1739 N N . ALA A 1 216 ? -2.058 -12.450 -9.365 1.00 95.75 216 ALA A N 1
ATOM 1740 C CA . ALA A 1 216 ? -2.180 -12.086 -7.952 1.00 95.75 216 ALA A CA 1
ATOM 1741 C C . ALA A 1 216 ? -3.140 -10.900 -7.743 1.00 95.75 216 ALA A C 1
ATOM 1743 O O . ALA A 1 216 ? -4.045 -10.959 -6.909 1.00 95.75 216 ALA A O 1
ATOM 1744 N N . ALA A 1 217 ? -3.018 -9.852 -8.564 1.00 91.31 217 ALA A N 1
ATOM 1745 C CA . ALA A 1 217 ? -3.898 -8.688 -8.509 1.00 91.31 217 ALA A CA 1
ATOM 1746 C C . ALA A 1 217 ? -5.351 -9.024 -8.888 1.00 91.31 217 ALA A C 1
ATOM 1748 O O . ALA A 1 217 ? -6.284 -8.419 -8.356 1.00 91.31 217 ALA A O 1
ATOM 1749 N N . GLN A 1 218 ? -5.562 -9.988 -9.788 1.00 90.75 218 GLN A N 1
ATOM 1750 C CA . GLN A 1 218 ? -6.894 -10.488 -10.117 1.00 90.75 218 GLN A CA 1
ATOM 1751 C C . GLN A 1 218 ? -7.512 -11.263 -8.947 1.00 90.75 218 GLN A C 1
ATOM 1753 O O . GLN A 1 218 ? -8.678 -11.031 -8.625 1.00 90.75 218 GLN A O 1
ATOM 1758 N N . ALA A 1 219 ? -6.741 -12.123 -8.276 1.00 94.31 219 ALA A N 1
ATOM 1759 C CA . ALA A 1 219 ? -7.192 -12.801 -7.062 1.00 94.31 219 ALA A CA 1
ATOM 1760 C C . ALA A 1 219 ? -7.556 -11.790 -5.961 1.00 94.31 219 ALA A C 1
ATOM 1762 O O . ALA A 1 219 ? -8.617 -11.901 -5.346 1.00 94.31 219 ALA A O 1
ATOM 1763 N N . LEU A 1 220 ? -6.741 -10.743 -5.791 1.00 93.56 220 LEU A N 1
ATOM 1764 C CA . LEU A 1 220 ? -7.039 -9.628 -4.891 1.00 93.56 220 LEU A CA 1
ATOM 1765 C C . LEU A 1 220 ? -8.342 -8.915 -5.265 1.00 93.56 220 LEU A C 1
ATOM 1767 O O . LEU A 1 220 ? -9.129 -8.587 -4.383 1.00 93.56 220 LEU A O 1
ATOM 1771 N N . ALA A 1 221 ? -8.603 -8.691 -6.555 1.00 90.19 221 ALA A N 1
ATOM 1772 C CA . ALA A 1 221 ? -9.851 -8.081 -7.009 1.00 90.19 221 ALA A CA 1
ATOM 1773 C C . ALA A 1 221 ? -11.086 -8.896 -6.601 1.00 90.19 221 ALA A C 1
ATOM 1775 O O . ALA A 1 221 ? -12.088 -8.318 -6.181 1.00 90.19 221 ALA A O 1
ATOM 1776 N N . TRP A 1 222 ? -11.016 -10.224 -6.718 1.00 91.50 222 TRP A N 1
ATOM 1777 C CA . TRP A 1 222 ? -12.106 -11.116 -6.320 1.00 91.50 222 TRP A CA 1
ATOM 1778 C C . TRP A 1 222 ? -12.301 -11.137 -4.809 1.00 91.50 222 TRP A C 1
ATOM 1780 O O . TRP A 1 222 ? -13.410 -10.882 -4.347 1.00 91.50 222 TRP A O 1
ATOM 1790 N N . ALA A 1 223 ? -11.221 -11.318 -4.046 1.00 94.12 223 ALA A N 1
ATOM 1791 C CA . ALA A 1 223 ? -11.292 -11.295 -2.589 1.00 94.12 223 ALA A CA 1
ATOM 1792 C C . ALA A 1 223 ? -11.827 -9.949 -2.064 1.00 94.12 223 ALA A C 1
ATOM 1794 O O . ALA A 1 223 ? -12.568 -9.900 -1.083 1.00 94.12 223 ALA A O 1
ATOM 1795 N N . TRP A 1 224 ? -11.511 -8.845 -2.750 1.00 93.56 224 TRP A N 1
ATOM 1796 C CA . TRP A 1 224 ? -12.042 -7.527 -2.411 1.00 93.56 224 TRP A CA 1
ATOM 1797 C C . TRP A 1 224 ? -13.544 -7.405 -2.658 1.00 93.56 224 TRP A C 1
ATOM 1799 O O . TRP A 1 224 ? -14.253 -6.853 -1.816 1.00 93.56 224 TRP A O 1
ATOM 1809 N N . GLU A 1 225 ? -14.040 -7.901 -3.794 1.00 90.81 225 GLU A N 1
ATOM 1810 C CA . GLU A 1 225 ? -15.474 -7.887 -4.104 1.00 90.81 225 GLU A CA 1
ATOM 1811 C C . GLU A 1 225 ? -16.274 -8.650 -3.040 1.00 90.81 225 GLU A C 1
ATOM 1813 O O . GLU A 1 225 ? -17.331 -8.180 -2.623 1.00 90.81 225 GLU A O 1
ATOM 1818 N N . ASP A 1 226 ? -15.739 -9.766 -2.543 1.00 91.38 226 ASP A N 1
ATOM 1819 C CA . ASP A 1 226 ? -16.373 -10.545 -1.479 1.00 91.38 226 ASP A CA 1
ATOM 1820 C C . ASP A 1 226 ? -16.288 -9.825 -0.122 1.00 91.38 226 ASP A C 1
ATOM 1822 O O . ASP A 1 226 ? -17.278 -9.722 0.615 1.00 91.38 226 ASP A O 1
ATOM 1826 N N . ALA A 1 227 ? -15.122 -9.272 0.227 1.00 91.25 227 ALA A N 1
ATOM 1827 C CA . ALA A 1 227 ? -14.904 -8.599 1.505 1.00 91.25 227 ALA A CA 1
ATOM 1828 C C . ALA A 1 227 ? -15.705 -7.293 1.639 1.00 91.25 227 ALA A C 1
ATOM 1830 O O . ALA A 1 227 ? -16.340 -7.048 2.676 1.00 91.25 227 ALA A O 1
ATOM 1831 N N . ALA A 1 228 ? -15.700 -6.470 0.590 1.00 89.94 228 ALA A N 1
ATOM 1832 C CA . ALA A 1 228 ? -16.212 -5.106 0.590 1.00 89.94 228 ALA A CA 1
ATOM 1833 C C . ALA A 1 228 ? -16.880 -4.730 -0.755 1.00 89.94 228 ALA A C 1
ATOM 1835 O O . ALA A 1 228 ? -16.426 -3.803 -1.423 1.00 89.94 228 ALA A O 1
ATOM 1836 N N . PRO A 1 229 ? -18.020 -5.343 -1.134 1.00 86.19 229 PRO A N 1
ATOM 1837 C CA . PRO A 1 229 ? -18.643 -5.182 -2.461 1.00 86.19 229 PRO A CA 1
ATOM 1838 C C . PRO A 1 229 ? -19.066 -3.743 -2.806 1.00 86.19 229 PRO A C 1
ATOM 1840 O O . PRO A 1 229 ? -19.245 -3.387 -3.970 1.00 86.19 229 PRO A O 1
ATOM 1843 N N . SER A 1 230 ? -19.251 -2.886 -1.798 1.00 83.81 230 SER A N 1
ATOM 1844 C CA . SER A 1 230 ? -19.585 -1.469 -1.983 1.00 83.81 230 SER A CA 1
ATOM 1845 C C . SER A 1 230 ? -18.365 -0.566 -2.194 1.00 83.81 230 SER A C 1
ATOM 1847 O O . SER A 1 230 ? -18.532 0.641 -2.363 1.00 83.81 230 SER A O 1
ATOM 1849 N N . SER A 1 231 ? -17.150 -1.112 -2.119 1.00 81.62 231 SER A N 1
ATOM 1850 C CA . SER A 1 231 ? -15.886 -0.382 -2.180 1.00 81.62 231 SER A CA 1
ATOM 1851 C C . SER A 1 231 ? -14.969 -1.057 -3.188 1.00 81.62 231 SER A C 1
ATOM 1853 O O . SER A 1 231 ? -14.671 -2.238 -3.068 1.00 81.62 231 SER A O 1
ATOM 1855 N N . ARG A 1 232 ? -14.503 -0.316 -4.191 1.00 73.25 232 ARG A N 1
ATOM 1856 C CA . ARG A 1 232 ? -13.532 -0.827 -5.162 1.00 73.25 232 ARG A CA 1
ATOM 1857 C C . ARG A 1 232 ? -12.402 0.167 -5.270 1.00 73.25 232 ARG A C 1
ATOM 1859 O O . ARG A 1 232 ? -12.550 1.157 -5.982 1.00 73.25 232 ARG A O 1
ATOM 1866 N N . PRO A 1 233 ? -11.301 -0.036 -4.542 1.00 75.94 233 PRO A N 1
ATOM 1867 C CA . PRO A 1 233 ? -10.239 0.933 -4.578 1.00 75.94 233 PRO A CA 1
ATOM 1868 C C . PRO A 1 233 ? -9.630 0.969 -5.988 1.00 75.94 233 PRO A C 1
ATOM 1870 O O . PRO A 1 233 ? -9.298 -0.083 -6.549 1.00 75.94 233 PRO A O 1
ATOM 1873 N N . PRO A 1 234 ? -9.420 2.173 -6.548 1.00 71.31 234 PRO A N 1
ATOM 1874 C CA . PRO A 1 234 ? -8.921 2.368 -7.919 1.00 71.31 234 PRO A CA 1
ATOM 1875 C C . PRO A 1 234 ? -7.570 1.694 -8.146 1.00 71.31 234 PRO A C 1
ATOM 1877 O O . PRO A 1 234 ? -7.182 1.336 -9.256 1.00 71.31 234 PRO A O 1
ATOM 1880 N N . TYR A 1 235 ? -6.849 1.505 -7.053 1.00 81.25 235 TYR A N 1
ATOM 1881 C CA . TYR A 1 235 ? -5.553 0.885 -6.994 1.00 81.25 235 TYR A CA 1
ATOM 1882 C C . TYR A 1 235 ? -5.578 -0.558 -7.540 1.00 81.25 235 TYR A C 1
ATOM 1884 O O . TYR A 1 235 ? -4.636 -0.929 -8.232 1.00 81.25 235 TYR A O 1
ATOM 1892 N N . ILE A 1 236 ? -6.643 -1.358 -7.386 1.00 81.88 236 ILE A N 1
ATOM 1893 C CA . ILE A 1 236 ? -6.655 -2.755 -7.892 1.00 81.88 236 ILE A CA 1
ATOM 1894 C C . ILE A 1 236 ? -6.416 -2.794 -9.408 1.00 81.88 236 ILE A C 1
ATOM 1896 O O . ILE A 1 236 ? -5.628 -3.603 -9.897 1.00 81.88 236 ILE A O 1
ATOM 1900 N N . HIS A 1 237 ? -7.012 -1.854 -10.147 1.00 81.75 237 HIS A N 1
ATOM 1901 C CA . HIS A 1 237 ? -6.799 -1.718 -11.587 1.00 81.75 237 HIS A CA 1
ATOM 1902 C C . HIS A 1 237 ? -5.330 -1.446 -11.934 1.00 81.75 237 HIS A C 1
ATOM 1904 O O . HIS A 1 237 ? -4.787 -2.043 -12.865 1.00 81.75 237 HIS A O 1
ATOM 1910 N N . ILE A 1 238 ? -4.668 -0.587 -11.154 1.00 82.12 238 ILE A N 1
ATOM 1911 C CA . ILE A 1 238 ? -3.253 -0.262 -11.352 1.00 82.12 238 ILE A CA 1
ATOM 1912 C C . ILE A 1 238 ? -2.386 -1.515 -11.218 1.00 82.12 238 ILE A C 1
ATOM 1914 O O . ILE A 1 238 ? -1.555 -1.756 -12.094 1.00 82.12 238 ILE A O 1
ATOM 1918 N N . ALA A 1 239 ? -2.611 -2.339 -10.194 1.00 85.06 239 ALA A N 1
ATOM 1919 C CA . ALA A 1 239 ? -1.853 -3.578 -10.021 1.00 85.06 239 ALA A CA 1
ATOM 1920 C C . ALA A 1 239 ? -2.127 -4.612 -11.112 1.00 85.06 239 ALA A C 1
ATOM 1922 O O . ALA A 1 239 ? -1.202 -5.279 -11.554 1.00 85.06 239 ALA A O 1
ATOM 1923 N N . MET A 1 240 ? -3.364 -4.716 -11.591 1.00 85.38 240 MET A N 1
ATOM 1924 C CA . MET A 1 240 ? -3.719 -5.713 -12.601 1.00 85.38 240 MET A CA 1
ATOM 1925 C C . MET A 1 240 ? -3.259 -5.330 -14.016 1.00 85.38 240 MET A C 1
ATOM 1927 O O . MET A 1 240 ? -2.950 -6.205 -14.819 1.00 85.38 240 MET A O 1
ATOM 1931 N N . VAL A 1 241 ? -3.226 -4.034 -14.347 1.00 82.88 241 VAL A N 1
ATOM 1932 C CA . VAL A 1 241 ? -2.995 -3.570 -15.727 1.00 82.88 241 VAL A CA 1
ATOM 1933 C C . VAL A 1 241 ? -1.677 -2.822 -15.874 1.00 82.88 241 VAL A C 1
ATOM 1935 O O . VAL A 1 241 ? -0.903 -3.097 -16.793 1.00 82.88 241 VAL A O 1
ATOM 1938 N N . HIS A 1 242 ? -1.406 -1.859 -14.996 1.00 83.69 242 HIS A N 1
ATOM 1939 C CA . HIS A 1 242 ? -0.293 -0.932 -15.183 1.00 83.69 242 HIS A CA 1
ATOM 1940 C C . HIS A 1 242 ? 1.035 -1.496 -14.678 1.00 83.69 242 HIS A C 1
ATOM 1942 O O . HIS A 1 242 ? 2.039 -1.346 -15.370 1.00 83.69 242 HIS A O 1
ATOM 1948 N N . ILE A 1 243 ? 1.057 -2.191 -13.536 1.00 87.06 243 ILE A N 1
ATOM 1949 C CA . ILE A 1 243 ? 2.300 -2.774 -13.004 1.00 87.06 243 ILE A CA 1
ATOM 1950 C C . ILE A 1 243 ? 2.856 -3.879 -13.926 1.00 87.06 243 ILE A C 1
ATOM 1952 O O . ILE A 1 243 ? 4.035 -3.803 -14.268 1.00 87.06 243 ILE A O 1
ATOM 1956 N N . PRO A 1 244 ? 2.058 -4.839 -14.435 1.00 90.75 244 PRO A N 1
ATOM 1957 C CA . PRO A 1 244 ? 2.537 -5.819 -15.410 1.00 90.75 244 PRO A CA 1
ATOM 1958 C C . PRO A 1 244 ? 3.126 -5.170 -16.665 1.00 90.75 244 PRO A C 1
ATOM 1960 O O . PRO A 1 244 ? 4.218 -5.531 -17.099 1.00 90.75 244 PRO A O 1
ATOM 1963 N N . ARG A 1 245 ? 2.452 -4.150 -17.219 1.00 87.75 245 ARG A N 1
ATOM 1964 C CA . ARG A 1 245 ? 2.970 -3.374 -18.361 1.00 87.75 245 ARG A CA 1
ATOM 1965 C C . ARG A 1 245 ? 4.290 -2.678 -18.020 1.00 87.75 245 ARG A C 1
ATOM 1967 O O . ARG A 1 245 ? 5.205 -2.678 -18.842 1.00 87.75 245 ARG A O 1
ATOM 1974 N N . ALA A 1 246 ? 4.405 -2.124 -16.813 1.00 85.44 246 ALA A N 1
ATOM 1975 C CA . ALA A 1 246 ? 5.638 -1.512 -16.339 1.00 85.44 246 ALA A CA 1
ATOM 1976 C C . ALA A 1 246 ? 6.777 -2.531 -16.225 1.00 85.44 246 ALA A C 1
ATOM 1978 O O . ALA A 1 246 ? 7.883 -2.223 -16.653 1.00 85.44 246 ALA A O 1
ATOM 1979 N N . VAL A 1 247 ? 6.516 -3.745 -15.733 1.00 91.38 247 VAL A N 1
ATOM 1980 C CA . VAL A 1 247 ? 7.523 -4.817 -15.647 1.00 91.38 247 VAL A CA 1
ATOM 1981 C C . VAL A 1 247 ? 8.038 -5.211 -17.030 1.00 91.38 247 VAL A C 1
ATOM 1983 O O . VAL A 1 247 ? 9.246 -5.279 -17.255 1.00 91.38 247 VAL A O 1
ATOM 1986 N N . LEU A 1 248 ? 7.133 -5.396 -17.994 1.00 91.38 248 LEU A N 1
ATOM 1987 C CA . LEU A 1 248 ? 7.506 -5.713 -19.377 1.00 91.38 248 LEU A CA 1
ATOM 1988 C C . LEU A 1 248 ? 8.402 -4.626 -19.993 1.00 91.38 248 LEU A C 1
ATOM 1990 O O . LEU A 1 248 ? 9.372 -4.926 -20.694 1.00 91.38 248 LEU A O 1
ATOM 1994 N N . LYS A 1 249 ? 8.093 -3.358 -19.707 1.00 87.62 249 LYS A N 1
ATOM 1995 C CA . LYS A 1 249 ? 8.767 -2.197 -20.297 1.00 87.62 249 LYS A CA 1
ATOM 1996 C C . LYS A 1 249 ? 10.081 -1.831 -19.599 1.00 87.62 249 LYS A C 1
ATOM 1998 O O . LYS A 1 249 ? 11.066 -1.545 -20.279 1.00 87.62 249 LYS A O 1
ATOM 2003 N N . HIS A 1 250 ? 10.094 -1.812 -18.269 1.00 85.75 250 HIS A N 1
ATOM 2004 C CA . HIS A 1 250 ? 11.167 -1.236 -17.449 1.00 85.75 250 HIS A CA 1
ATOM 2005 C C . HIS A 1 250 ? 12.062 -2.270 -16.776 1.00 85.75 250 HIS A C 1
ATOM 2007 O O . HIS A 1 250 ? 13.142 -1.910 -16.321 1.00 85.75 250 HIS A O 1
ATOM 2013 N N . GLY A 1 251 ? 11.649 -3.534 -16.759 1.00 91.88 251 GLY A N 1
ATOM 2014 C CA . GLY A 1 251 ? 12.405 -4.622 -16.159 1.00 91.88 251 GLY A CA 1
ATOM 2015 C C . GLY A 1 251 ? 11.721 -5.225 -14.945 1.00 91.88 251 GLY A C 1
ATOM 2016 O O . GLY A 1 251 ? 10.675 -4.767 -14.499 1.00 91.88 251 GLY A O 1
ATOM 2017 N N . THR A 1 252 ? 12.303 -6.292 -14.414 1.00 92.75 252 THR A N 1
ATOM 2018 C CA . THR A 1 252 ? 11.706 -7.074 -13.323 1.00 92.75 252 THR A CA 1
ATOM 2019 C C . THR A 1 252 ? 11.589 -6.304 -12.005 1.00 92.75 252 THR A C 1
ATOM 2021 O O . THR A 1 252 ? 10.595 -6.455 -11.302 1.00 92.75 252 THR A O 1
ATOM 2024 N N . ASN A 1 253 ? 12.546 -5.446 -11.659 1.00 90.94 253 ASN A N 1
ATOM 2025 C CA . ASN A 1 253 ? 12.627 -4.809 -10.335 1.00 90.94 253 ASN A CA 1
ATOM 2026 C C . ASN A 1 253 ? 11.989 -3.409 -10.325 1.00 90.94 253 ASN A C 1
ATOM 2028 O O . ASN A 1 253 ? 12.642 -2.402 -10.050 1.00 90.94 253 ASN A O 1
ATOM 2032 N N . VAL A 1 254 ? 10.706 -3.339 -10.706 1.00 85.94 254 VAL A N 1
ATOM 2033 C CA . VAL A 1 254 ? 9.977 -2.067 -10.866 1.00 85.94 254 VAL A CA 1
ATOM 2034 C C . VAL A 1 254 ? 9.810 -1.269 -9.568 1.00 85.94 254 VAL A C 1
ATOM 2036 O O . VAL A 1 254 ? 9.666 -0.050 -9.601 1.00 85.94 254 VAL A O 1
ATOM 2039 N N . ASP A 1 255 ? 9.865 -1.935 -8.421 1.00 81.31 255 ASP A N 1
ATOM 2040 C CA . ASP A 1 255 ? 9.816 -1.348 -7.081 1.00 81.31 255 ASP A CA 1
ATOM 2041 C C . ASP A 1 255 ? 10.996 -0.398 -6.802 1.00 81.31 255 ASP A C 1
ATOM 2043 O O . ASP A 1 255 ? 10.853 0.586 -6.067 1.00 81.31 255 ASP A O 1
ATOM 2047 N N . GLN A 1 256 ? 12.132 -0.605 -7.477 1.00 80.75 256 GLN A N 1
ATOM 2048 C CA . GLN A 1 256 ? 13.298 0.281 -7.398 1.00 80.75 256 GLN A CA 1
ATOM 2049 C C . GLN A 1 256 ? 13.031 1.677 -7.977 1.00 80.75 256 GLN A C 1
ATOM 2051 O O . GLN A 1 256 ? 13.717 2.634 -7.618 1.00 80.75 256 GLN A O 1
ATOM 2056 N N . TYR A 1 257 ? 12.018 1.822 -8.837 1.00 73.12 257 TYR A N 1
ATOM 2057 C CA . TYR A 1 257 ? 11.587 3.119 -9.365 1.00 73.12 257 TYR A CA 1
ATOM 2058 C C . TYR A 1 257 ? 10.502 3.783 -8.502 1.00 73.12 257 TYR A C 1
ATOM 2060 O O . TYR A 1 257 ?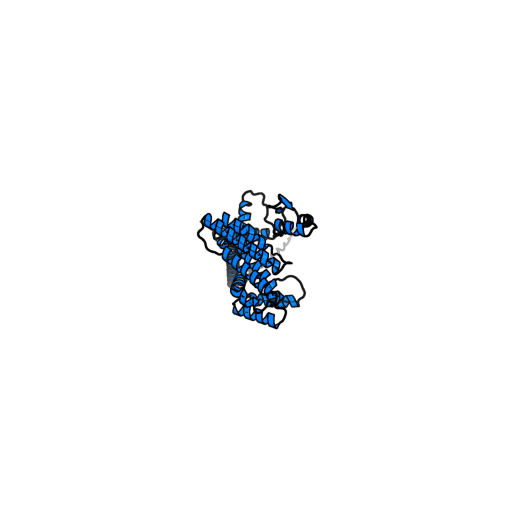 9.894 4.771 -8.924 1.00 73.12 257 TYR A O 1
ATOM 2068 N N . SER A 1 258 ? 10.223 3.254 -7.305 1.00 71.62 258 SER A N 1
ATOM 2069 C CA . SER A 1 258 ? 9.222 3.832 -6.412 1.00 71.62 258 SER A CA 1
ATOM 2070 C C . SER A 1 258 ? 9.580 5.261 -5.984 1.00 71.62 258 SER A C 1
ATOM 2072 O O . SER A 1 258 ? 10.744 5.644 -5.827 1.00 71.62 258 SER A O 1
ATOM 2074 N N . GLY A 1 259 ? 8.547 6.071 -5.729 1.00 67.75 259 GLY A N 1
ATOM 2075 C CA . GLY A 1 259 ? 8.697 7.453 -5.273 1.00 67.75 259 GLY A CA 1
ATOM 2076 C C . GLY A 1 259 ? 9.371 7.618 -3.903 1.00 67.75 259 GLY A C 1
ATOM 2077 O O . GLY A 1 259 ? 9.625 8.754 -3.507 1.00 67.75 259 GLY A O 1
ATOM 2078 N N . GLN A 1 260 ? 9.711 6.540 -3.178 1.00 67.62 260 GLN A N 1
ATOM 2079 C CA . GLN A 1 260 ? 10.343 6.629 -1.852 1.00 67.62 260 GLN A CA 1
ATOM 2080 C C . GLN A 1 260 ? 11.648 7.415 -1.872 1.00 67.62 260 GLN A C 1
ATOM 2082 O O . GLN A 1 260 ? 11.897 8.216 -0.970 1.00 67.62 260 GLN A O 1
ATOM 2087 N N . GLY A 1 261 ? 12.468 7.220 -2.909 1.00 65.62 261 GLY A N 1
ATOM 2088 C CA . GLY A 1 261 ? 13.694 7.993 -3.080 1.00 65.62 261 GLY A CA 1
ATOM 2089 C C . GLY A 1 261 ? 13.394 9.489 -3.183 1.00 65.62 261 GLY A C 1
ATOM 2090 O O . GLY A 1 261 ? 14.032 10.301 -2.518 1.00 65.62 261 GLY A O 1
ATOM 2091 N N . ILE A 1 262 ? 12.357 9.855 -3.942 1.00 69.75 262 ILE A N 1
ATOM 2092 C CA . ILE A 1 262 ? 11.920 11.246 -4.119 1.00 69.75 262 ILE A CA 1
ATOM 2093 C C . ILE A 1 262 ? 11.372 11.817 -2.805 1.00 69.75 262 ILE A C 1
ATOM 2095 O O . ILE A 1 262 ? 11.731 12.930 -2.422 1.00 69.75 262 ILE A O 1
ATOM 2099 N N . GLU A 1 263 ? 10.555 11.063 -2.071 1.00 71.50 263 GLU A N 1
ATOM 2100 C CA . GLU A 1 263 ? 10.043 11.485 -0.764 1.00 71.50 263 GLU A CA 1
ATOM 2101 C C . GLU A 1 263 ? 11.159 11.666 0.267 1.00 71.50 263 GLU A C 1
ATOM 2103 O O . GLU A 1 263 ? 11.159 12.637 1.031 1.00 71.50 263 GLU A O 1
ATOM 2108 N N . HIS A 1 264 ? 12.133 10.755 0.281 1.00 72.06 264 HIS A N 1
ATOM 2109 C CA . HIS A 1 264 ? 13.307 10.853 1.137 1.00 72.06 264 HIS A CA 1
ATOM 2110 C C . HIS A 1 264 ? 14.122 12.107 0.806 1.00 72.06 264 HIS A C 1
ATOM 2112 O O . HIS A 1 264 ? 14.460 12.878 1.707 1.00 72.06 264 HIS A O 1
ATOM 2118 N N . LEU A 1 265 ? 14.356 12.377 -0.481 1.00 69.88 265 LEU A N 1
ATOM 2119 C CA . LEU A 1 265 ? 15.002 13.608 -0.940 1.00 69.88 265 LEU A CA 1
ATOM 2120 C C . LEU A 1 265 ? 14.205 14.858 -0.532 1.00 69.88 265 LEU A C 1
ATOM 2122 O O . LEU A 1 265 ? 14.791 15.838 -0.068 1.00 69.88 265 LEU A O 1
ATOM 2126 N N . GLY A 1 266 ? 12.873 14.816 -0.618 1.00 80.00 266 GLY A N 1
ATOM 2127 C CA . GLY A 1 266 ? 11.991 15.877 -0.130 1.00 80.00 266 GLY A CA 1
ATOM 2128 C C . GLY A 1 266 ? 12.170 16.153 1.368 1.00 80.00 266 GLY A C 1
ATOM 2129 O O . GLY A 1 266 ? 12.299 17.311 1.774 1.00 80.00 266 GLY A O 1
ATOM 2130 N N . LYS A 1 267 ? 12.264 15.101 2.194 1.00 77.12 267 LYS A N 1
ATOM 2131 C CA . LYS A 1 267 ? 12.545 15.218 3.639 1.00 77.12 267 LYS A CA 1
ATOM 2132 C C . LYS A 1 267 ? 13.936 15.798 3.906 1.00 77.12 267 LYS A C 1
ATOM 2134 O O . LYS A 1 267 ? 14.066 16.704 4.730 1.00 77.12 267 LYS A O 1
ATOM 2139 N N . LEU A 1 268 ? 14.966 15.337 3.193 1.00 73.50 268 LEU A N 1
ATOM 2140 C CA . LEU A 1 268 ? 16.324 15.881 3.313 1.00 73.50 268 LEU A CA 1
ATOM 2141 C C . LEU A 1 268 ? 16.365 17.376 2.973 1.00 73.50 268 LEU A C 1
ATOM 2143 O O . LEU A 1 268 ? 16.971 18.158 3.710 1.00 73.50 268 LEU A O 1
ATOM 2147 N N . ARG A 1 269 ? 15.656 17.797 1.918 1.00 79.44 269 ARG A N 1
ATOM 2148 C CA . ARG A 1 269 ? 15.519 19.212 1.543 1.00 79.44 269 ARG A CA 1
ATOM 2149 C C . ARG A 1 269 ? 14.902 20.040 2.670 1.00 79.44 269 ARG A C 1
ATOM 2151 O O . ARG A 1 269 ? 15.443 21.092 3.005 1.00 79.44 269 ARG A O 1
ATOM 2158 N N . GLN A 1 270 ? 13.814 19.571 3.284 1.00 81.44 270 GLN A N 1
ATOM 2159 C CA . GLN A 1 270 ? 13.169 20.264 4.409 1.00 81.44 270 GLN A CA 1
ATOM 2160 C C . GLN A 1 270 ? 14.107 20.402 5.618 1.00 81.44 270 GLN A C 1
ATOM 2162 O O . GLN A 1 270 ? 14.222 21.486 6.194 1.00 81.44 270 GLN A O 1
ATOM 2167 N N . ILE A 1 271 ? 14.826 19.331 5.976 1.00 79.38 271 ILE A N 1
ATOM 2168 C CA . ILE A 1 271 ? 15.824 19.350 7.060 1.00 79.38 271 ILE A CA 1
ATOM 2169 C C . ILE A 1 271 ? 16.904 20.390 6.763 1.00 79.38 271 ILE A C 1
ATOM 2171 O O . ILE A 1 271 ? 17.280 21.182 7.630 1.00 79.38 271 ILE A O 1
ATOM 2175 N N . TRP A 1 272 ? 17.391 20.419 5.528 1.00 81.50 272 TRP A N 1
ATOM 2176 C CA . TRP A 1 272 ? 18.441 21.339 5.127 1.00 81.50 272 TRP A CA 1
ATOM 2177 C C . TRP A 1 272 ? 17.978 22.803 5.139 1.00 81.50 272 TRP A C 1
ATOM 2179 O O . TRP A 1 272 ? 18.664 23.655 5.710 1.00 81.50 272 TRP A O 1
ATOM 2189 N N . GLN A 1 273 ? 16.773 23.089 4.635 1.00 83.25 273 GLN A N 1
ATOM 2190 C CA . GLN A 1 273 ? 16.139 24.409 4.737 1.00 83.25 273 GLN A CA 1
ATOM 2191 C C . GLN A 1 273 ? 15.986 24.855 6.199 1.00 83.25 273 GLN A C 1
ATOM 2193 O O . GLN A 1 273 ? 16.314 25.997 6.536 1.00 83.25 273 GLN A O 1
ATOM 2198 N N . GLN A 1 274 ? 15.568 23.952 7.091 1.00 84.50 274 GLN A N 1
ATOM 2199 C CA . GLN A 1 274 ? 15.455 24.238 8.521 1.00 84.50 274 GLN A CA 1
ATOM 2200 C C . GLN A 1 274 ? 16.823 24.536 9.156 1.00 84.50 274 GLN A C 1
ATOM 2202 O O . GLN A 1 274 ? 16.965 25.494 9.920 1.00 84.50 274 GLN A O 1
ATOM 2207 N N . CYS A 1 275 ? 17.856 23.761 8.820 1.00 84.81 275 CYS A N 1
ATOM 2208 C CA . CYS A 1 275 ? 19.229 23.998 9.267 1.00 84.81 275 CYS A CA 1
ATOM 2209 C C . CYS A 1 275 ? 19.769 25.353 8.780 1.00 84.81 275 CYS A C 1
ATOM 2211 O O . CYS A 1 275 ? 20.392 26.085 9.558 1.00 84.81 275 CYS A O 1
ATOM 2213 N N . ALA A 1 276 ? 19.500 25.722 7.525 1.00 81.94 276 ALA A N 1
ATOM 2214 C CA . ALA A 1 276 ? 19.871 27.017 6.961 1.00 81.94 276 ALA A CA 1
ATOM 2215 C C . ALA A 1 276 ? 19.152 28.177 7.674 1.00 81.94 276 ALA A C 1
ATOM 2217 O O . ALA A 1 276 ? 19.793 29.157 8.072 1.00 81.94 276 ALA A O 1
ATOM 2218 N N . ALA A 1 277 ? 17.845 28.040 7.926 1.00 83.81 277 ALA A N 1
ATOM 2219 C CA . ALA A 1 277 ? 17.058 29.010 8.685 1.00 83.81 277 ALA A CA 1
ATOM 2220 C C . ALA A 1 277 ? 17.592 29.185 10.118 1.00 83.81 277 ALA A C 1
ATOM 2222 O O . ALA A 1 277 ? 17.820 30.314 10.563 1.00 83.81 277 ALA A O 1
ATOM 2223 N N . ASN A 1 278 ? 17.891 28.082 10.812 1.00 87.00 278 ASN A N 1
ATOM 2224 C CA . ASN A 1 278 ? 18.471 28.095 12.158 1.00 87.00 278 ASN A CA 1
ATOM 2225 C C . ASN A 1 278 ? 19.852 28.771 12.181 1.00 87.00 278 ASN A C 1
ATOM 2227 O O . ASN A 1 278 ? 20.149 29.560 13.084 1.00 87.00 278 ASN A O 1
ATOM 2231 N N . ARG A 1 279 ? 20.693 28.519 11.167 1.00 87.06 279 ARG A N 1
ATOM 2232 C CA . ARG A 1 279 ? 22.004 29.169 11.018 1.00 87.06 279 ARG A CA 1
ATOM 2233 C C . ARG A 1 279 ? 21.859 30.682 10.845 1.00 87.06 279 ARG A C 1
ATOM 2235 O O . ARG A 1 279 ? 22.537 31.434 11.546 1.00 87.06 279 ARG A O 1
ATOM 2242 N N . LYS A 1 280 ? 20.948 31.134 9.977 1.00 88.12 280 LYS A N 1
ATOM 2243 C CA . LYS A 1 280 ? 20.656 32.563 9.767 1.00 88.12 280 LYS A CA 1
ATOM 2244 C C . LYS A 1 280 ? 20.121 33.221 11.041 1.00 88.12 280 LYS A C 1
ATOM 2246 O O . LYS A 1 280 ? 20.589 34.294 11.417 1.00 88.12 280 LYS A O 1
ATOM 2251 N N . ALA A 1 281 ? 19.206 32.562 11.753 1.00 85.25 281 ALA A N 1
ATOM 2252 C CA . ALA A 1 281 ? 18.683 33.049 13.028 1.00 85.25 281 ALA A CA 1
ATOM 2253 C C . ALA A 1 281 ? 19.792 33.206 14.084 1.00 85.25 281 ALA A C 1
ATOM 2255 O O . ALA A 1 281 ? 19.856 34.225 14.773 1.00 85.25 281 ALA A O 1
ATOM 2256 N N . ARG A 1 282 ? 20.719 32.243 14.170 1.00 88.69 282 ARG A N 1
ATOM 2257 C CA . ARG A 1 282 ? 21.886 32.324 15.062 1.00 88.69 282 ARG A CA 1
ATOM 2258 C C . ARG A 1 282 ? 22.824 33.471 14.684 1.00 88.69 282 ARG A C 1
ATOM 2260 O O . ARG A 1 282 ? 23.277 34.190 15.568 1.00 88.69 282 ARG A O 1
ATOM 2267 N N . GLN A 1 283 ? 23.081 33.688 13.394 1.00 92.19 283 GLN A N 1
ATOM 2268 C CA . GLN A 1 283 ? 23.878 34.829 12.927 1.00 92.19 283 GLN A CA 1
ATOM 2269 C C . GLN A 1 283 ? 23.226 36.169 13.286 1.00 92.19 283 GLN A C 1
ATOM 2271 O O . GLN A 1 283 ? 23.917 37.073 13.744 1.00 92.19 283 GLN A O 1
ATOM 2276 N N . MET A 1 284 ? 21.904 36.288 13.138 1.00 88.94 284 MET A N 1
ATOM 2277 C CA . MET A 1 284 ? 21.163 37.497 13.516 1.00 88.94 284 MET A CA 1
ATOM 2278 C C . MET A 1 284 ? 21.192 37.746 15.030 1.00 88.94 284 MET A C 1
ATOM 2280 O O . MET A 1 284 ? 21.330 38.892 15.437 1.00 88.94 284 MET A O 1
ATOM 2284 N N . ARG A 1 285 ? 21.131 36.694 15.861 1.00 90.62 285 ARG A N 1
ATOM 2285 C CA . ARG A 1 285 ? 21.304 36.808 17.324 1.00 90.62 285 ARG A CA 1
ATOM 2286 C C . ARG A 1 285 ? 22.731 37.197 17.723 1.00 90.62 285 ARG A C 1
ATOM 2288 O O . ARG A 1 285 ? 22.913 37.935 18.684 1.00 90.62 285 ARG A O 1
ATOM 2295 N N . ASN A 1 286 ? 23.733 36.704 16.995 1.00 91.81 286 ASN A N 1
ATOM 2296 C CA . ASN A 1 286 ? 25.147 36.967 17.278 1.00 91.81 286 ASN A CA 1
ATOM 2297 C C . ASN A 1 286 ? 25.640 38.314 16.740 1.00 91.81 286 ASN A C 1
ATOM 2299 O O . ASN A 1 286 ? 26.663 38.814 17.212 1.00 91.81 286 ASN A O 1
ATOM 2303 N N . LYS A 1 287 ? 24.940 38.918 15.772 1.00 90.56 287 LYS A N 1
ATOM 2304 C CA . LYS A 1 287 ? 25.130 40.330 15.444 1.00 90.56 287 LYS A CA 1
ATOM 2305 C C . LYS A 1 287 ? 24.707 41.127 16.673 1.00 90.56 287 LYS A C 1
ATOM 2307 O O . LYS A 1 287 ? 23.523 41.399 16.856 1.00 90.56 287 LYS A O 1
ATOM 2312 N N . LYS A 1 288 ? 25.679 41.472 17.532 1.00 80.50 288 LYS A N 1
ATOM 2313 C CA . LYS A 1 288 ? 25.485 42.496 18.565 1.00 80.50 288 LYS A CA 1
ATOM 2314 C C . LYS A 1 288 ? 24.754 43.656 17.887 1.00 80.50 288 LYS A C 1
ATOM 2316 O O . LYS A 1 288 ? 25.196 44.037 16.798 1.00 80.50 288 LYS A O 1
ATOM 2321 N N . PRO A 1 289 ? 23.660 44.183 18.463 1.00 79.81 289 PRO A N 1
ATOM 232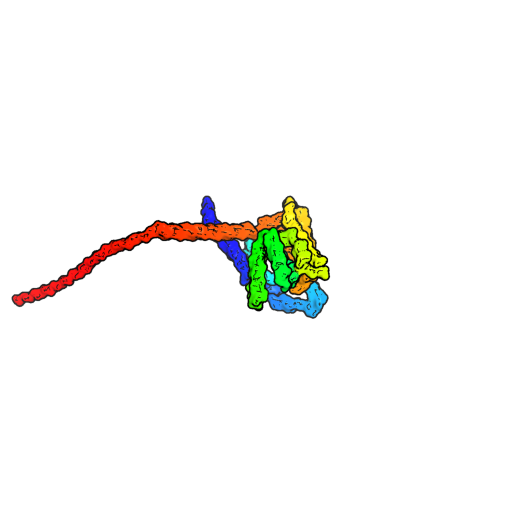2 C CA . PRO A 1 289 ? 23.051 45.382 17.916 1.00 79.81 289 PRO A CA 1
ATOM 2323 C C . PRO A 1 289 ? 24.179 46.399 17.789 1.00 79.81 289 PRO A C 1
ATOM 2325 O O . PRO A 1 289 ? 24.851 46.688 18.784 1.00 79.81 289 PRO A O 1
ATOM 2328 N N . GLU A 1 290 ? 24.473 46.842 16.562 1.00 75.38 290 GLU A N 1
ATOM 2329 C CA . GLU A 1 290 ? 25.399 47.951 16.380 1.00 75.38 290 GLU A CA 1
ATOM 2330 C C . GLU A 1 290 ? 24.860 49.049 17.283 1.00 75.38 290 GLU A C 1
ATOM 2332 O O . GLU A 1 290 ? 23.704 49.458 17.130 1.00 75.38 290 GLU A O 1
ATOM 2337 N N . ALA A 1 291 ? 25.653 49.438 18.289 1.00 74.06 291 ALA A N 1
ATOM 2338 C CA . ALA A 1 291 ? 25.282 50.534 19.163 1.00 74.06 291 ALA A CA 1
ATOM 2339 C C . ALA A 1 291 ? 24.839 51.664 18.235 1.00 74.06 291 ALA A C 1
ATOM 2341 O O . ALA A 1 291 ? 25.583 51.941 17.284 1.00 74.06 291 ALA A O 1
ATOM 2342 N N . PRO A 1 292 ? 23.628 52.227 18.422 1.00 77.19 292 PRO A N 1
ATOM 2343 C CA . PRO A 1 292 ? 23.062 53.174 17.479 1.00 77.19 292 PRO A CA 1
ATOM 2344 C C . PRO A 1 292 ? 24.150 54.187 17.181 1.00 77.19 292 PRO A C 1
ATOM 2346 O O . PRO A 1 292 ? 24.617 54.855 18.109 1.00 77.19 292 PRO A O 1
ATOM 2349 N N . ARG A 1 293 ? 24.639 54.202 15.925 1.00 75.94 293 ARG A N 1
ATOM 2350 C CA . ARG A 1 293 ? 25.689 55.134 15.511 1.00 75.94 293 ARG A CA 1
ATOM 2351 C C . ARG A 1 293 ? 25.186 56.473 15.992 1.00 75.94 293 ARG A C 1
ATOM 2353 O O . ARG A 1 293 ? 24.128 56.902 15.526 1.00 75.94 293 ARG A O 1
ATOM 2360 N N . ARG A 1 294 ? 25.874 57.073 16.971 1.00 72.12 294 ARG A N 1
ATOM 2361 C CA . ARG A 1 294 ? 25.563 58.424 17.418 1.00 72.12 294 ARG A CA 1
ATOM 2362 C C . ARG A 1 294 ? 25.629 59.236 16.138 1.00 72.12 294 ARG A C 1
ATOM 2364 O O . ARG A 1 294 ? 26.719 59.488 15.631 1.00 72.12 294 ARG A O 1
ATOM 2371 N N . ARG A 1 295 ? 24.472 59.545 15.538 1.00 70.31 295 ARG A N 1
ATOM 2372 C CA . ARG A 1 295 ? 24.405 60.580 14.522 1.00 70.31 295 ARG A CA 1
ATOM 2373 C C . ARG A 1 295 ? 24.929 61.760 15.297 1.00 70.31 295 ARG A C 1
ATOM 2375 O O . ARG A 1 295 ? 24.255 62.210 16.221 1.00 70.31 295 ARG A O 1
ATOM 2382 N N . ASN A 1 296 ? 26.159 62.170 15.001 1.00 64.94 296 ASN A N 1
ATOM 2383 C CA . ASN A 1 296 ? 26.612 63.486 15.377 1.00 64.94 296 ASN A CA 1
ATOM 2384 C C . ASN A 1 296 ? 25.508 64.388 14.844 1.00 64.94 296 ASN A C 1
ATOM 2386 O O . ASN A 1 296 ? 25.355 64.540 13.630 1.00 64.94 296 ASN A O 1
ATOM 2390 N N . MET A 1 297 ? 24.643 64.851 15.747 1.00 56.84 297 MET A N 1
ATOM 2391 C CA . MET A 1 297 ? 23.770 65.969 15.487 1.00 56.84 297 MET A CA 1
ATOM 2392 C C . MET A 1 297 ? 24.754 67.095 15.231 1.00 56.84 297 MET A C 1
ATOM 2394 O O . MET A 1 297 ? 25.184 67.783 16.148 1.00 56.84 297 MET A O 1
ATOM 2398 N N . VAL A 1 298 ? 25.183 67.224 13.977 1.00 62.78 298 VAL A N 1
ATOM 2399 C CA . VAL A 1 298 ? 25.692 68.482 13.479 1.00 62.78 298 VAL A CA 1
ATOM 2400 C C . VAL A 1 298 ? 24.477 69.378 13.599 1.00 62.78 298 VAL A C 1
ATOM 2402 O O . VAL A 1 298 ? 23.567 69.343 12.769 1.00 62.78 298 VAL A O 1
ATOM 2405 N N . THR A 1 299 ? 24.399 70.080 14.722 1.00 62.66 299 THR A N 1
ATOM 2406 C CA . THR A 1 299 ? 23.521 71.214 14.919 1.00 62.66 299 THR A CA 1
ATOM 2407 C C . THR A 1 299 ? 23.844 72.164 13.779 1.00 62.66 299 THR A C 1
ATOM 2409 O O . THR A 1 299 ? 24.790 72.942 13.850 1.00 62.66 299 THR A O 1
ATOM 2412 N N . ARG A 1 300 ? 23.089 72.067 12.678 1.00 57.97 300 ARG A N 1
ATOM 2413 C CA . ARG A 1 300 ? 23.040 73.110 11.658 1.00 57.97 300 ARG A CA 1
ATOM 2414 C C . ARG A 1 300 ? 22.538 74.358 12.375 1.00 57.97 300 ARG A C 1
ATOM 2416 O O . ARG A 1 300 ? 21.334 74.576 12.475 1.00 57.97 300 ARG A O 1
ATOM 2423 N N . HIS A 1 301 ? 23.467 75.142 12.913 1.00 60.06 301 HIS A N 1
ATOM 2424 C CA . HIS A 1 301 ? 23.216 76.517 13.291 1.00 60.06 301 HIS A CA 1
ATOM 2425 C C . HIS A 1 301 ? 22.786 77.221 12.007 1.00 60.06 301 HIS A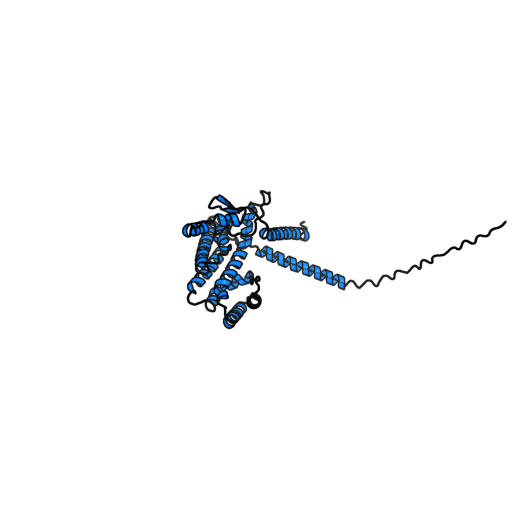 C 1
ATOM 2427 O O . HIS A 1 301 ? 23.596 77.467 11.114 1.00 60.06 301 HIS A O 1
ATOM 2433 N N . LYS A 1 302 ? 21.482 77.469 11.871 1.00 61.88 302 LYS A N 1
ATOM 2434 C CA . LYS A 1 302 ? 20.976 78.420 10.889 1.00 61.88 302 LYS A CA 1
ATOM 2435 C C . LYS A 1 302 ? 21.478 79.790 11.337 1.00 61.88 302 LYS A C 1
ATOM 2437 O O . LYS A 1 302 ? 20.885 80.400 12.219 1.00 61.88 302 LYS A O 1
ATOM 2442 N N . PHE A 1 303 ? 22.592 80.247 10.772 1.00 58.44 303 PHE A N 1
ATOM 2443 C CA . PHE A 1 303 ? 22.980 81.648 10.868 1.00 58.44 303 PHE A CA 1
ATOM 2444 C C . PHE A 1 303 ? 21.948 82.465 10.087 1.00 58.44 303 PHE A C 1
ATOM 2446 O O . PHE A 1 303 ? 21.927 82.451 8.858 1.00 58.44 303 PHE A O 1
ATOM 2453 N N . TYR A 1 304 ? 21.056 83.141 10.807 1.00 59.41 304 TYR A N 1
ATOM 2454 C CA . TYR A 1 304 ? 20.228 84.196 10.242 1.00 59.41 304 TYR A CA 1
ATOM 2455 C C . TYR A 1 304 ? 21.114 85.435 10.092 1.00 59.41 304 TYR A C 1
ATOM 2457 O O . TYR A 1 304 ? 21.374 86.137 11.063 1.00 59.41 304 TYR A O 1
ATOM 2465 N N . PHE A 1 305 ? 21.612 85.690 8.882 1.00 56.53 305 PHE A N 1
ATOM 2466 C CA . PHE A 1 305 ? 22.195 86.988 8.550 1.00 56.53 305 PHE A CA 1
ATOM 2467 C C . PHE A 1 305 ? 21.063 88.017 8.472 1.00 56.53 305 PHE A C 1
ATOM 2469 O O . PHE A 1 305 ? 20.315 88.068 7.495 1.00 56.53 305 PHE A O 1
ATOM 2476 N N . THR A 1 306 ? 20.926 88.838 9.509 1.00 55.16 306 THR A N 1
ATOM 2477 C CA . THR A 1 306 ? 20.160 90.084 9.452 1.00 55.16 306 THR A CA 1
ATOM 2478 C C . THR A 1 306 ? 20.907 91.072 8.559 1.00 55.16 306 THR A C 1
ATOM 2480 O O . THR A 1 306 ? 21.990 91.533 8.913 1.00 55.16 306 THR A O 1
ATOM 2483 N N . LYS A 1 307 ? 20.342 91.395 7.390 1.00 57.78 307 LYS A N 1
ATOM 2484 C CA . LYS A 1 307 ? 20.770 92.546 6.584 1.00 57.78 307 LYS A CA 1
ATOM 2485 C C . LYS A 1 307 ? 20.417 93.826 7.344 1.00 57.78 307 LYS A C 1
ATOM 2487 O O . LYS A 1 307 ? 19.244 94.171 7.438 1.00 57.78 307 LYS A O 1
ATOM 2492 N N . THR A 1 308 ? 21.414 94.531 7.862 1.00 54.88 308 THR A N 1
ATOM 2493 C CA . THR A 1 308 ? 21.282 95.944 8.225 1.00 54.88 308 THR A CA 1
ATOM 2494 C C . THR A 1 308 ? 21.370 96.780 6.948 1.00 54.88 308 THR A C 1
ATOM 2496 O O . THR A 1 308 ? 22.380 96.776 6.249 1.00 54.88 308 THR A O 1
ATOM 2499 N N . SER A 1 309 ? 20.278 97.458 6.604 1.00 53.88 309 SER A N 1
ATOM 2500 C CA . SER A 1 309 ? 20.240 98.487 5.567 1.00 53.88 309 SER A CA 1
ATOM 2501 C C . SER A 1 309 ? 20.703 99.811 6.169 1.00 53.88 309 SER A C 1
ATOM 2503 O O . SER A 1 309 ? 19.956 100.437 6.920 1.00 53.88 309 SER A O 1
ATOM 2505 N N . THR A 1 310 ? 21.917 100.243 5.842 1.00 54.06 310 THR A N 1
ATOM 2506 C CA . THR A 1 310 ? 22.349 101.622 6.088 1.00 54.06 310 THR A CA 1
ATOM 2507 C C . THR A 1 310 ? 22.022 102.438 4.844 1.00 54.06 310 THR A C 1
ATOM 2509 O O . THR A 1 310 ? 22.672 102.306 3.810 1.00 54.06 310 THR A O 1
ATOM 2512 N N . THR A 1 311 ? 20.969 103.241 4.927 1.00 55.00 311 THR A N 1
ATOM 2513 C CA . THR A 1 311 ? 20.693 104.350 4.011 1.00 55.00 311 THR A CA 1
ATOM 2514 C C . THR A 1 311 ? 21.611 105.517 4.368 1.00 55.00 311 THR A C 1
ATOM 2516 O O . THR A 1 311 ? 21.502 106.041 5.475 1.00 55.00 311 THR A O 1
ATOM 2519 N N . CYS A 1 312 ? 22.475 105.938 3.445 1.00 48.44 312 CYS A N 1
ATOM 2520 C CA . CYS A 1 312 ? 22.979 107.311 3.417 1.00 48.44 312 CYS A CA 1
ATOM 2521 C C . CYS A 1 312 ? 22.257 108.056 2.293 1.00 48.44 312 CYS A C 1
ATOM 2523 O O . CYS A 1 312 ? 22.170 107.547 1.172 1.00 48.44 312 CYS A O 1
ATOM 2525 N N . ALA A 1 313 ? 21.719 109.217 2.656 1.00 52.00 313 ALA A N 1
ATOM 2526 C CA . ALA A 1 313 ? 21.368 110.310 1.762 1.00 52.00 313 ALA A CA 1
ATOM 2527 C C . ALA A 1 313 ? 22.613 111.163 1.479 1.00 52.00 313 ALA A C 1
ATOM 2529 O O . ALA A 1 313 ? 23.543 111.121 2.321 1.00 52.00 313 ALA A O 1
#

Radius of gyration: 30.63 Å; chains: 1; bounding box: 61×127×53 Å

Organism: NCBI:txid36881